Protein AF-A0A510JU15-F1 (afdb_monomer)

Secondary structure (DSSP, 8-state):
-HHHHHHHHHHHHHHHHHHHHTTS---THHHHHHHHHHHHHHHHHHHH-TT-HHHHHHHHHHHHHHH--HHHHHHHHHHHHHHHTTT--HHHHHHHHHHHHHHHHHTSS-HHHHHHHHHHHHHTT---HHHHHHHHHHHHTTT-HHHHHHHHHHHTTTS-HHHHHT-HHHHHHHHHTT-HHHHHHHHHHHHHHHHHT-

Structure (mmCIF, N/CA/C/O backbone):
data_AF-A0A510JU15-F1
#
_entry.id   AF-A0A510JU15-F1
#
loop_
_atom_site.group_PDB
_atom_site.id
_atom_site.type_symbol
_atom_site.label_atom_id
_atom_site.label_alt_id
_atom_site.label_comp_id
_atom_site.label_asym_id
_atom_site.label_entity_id
_atom_site.label_seq_id
_atom_site.pdbx_PDB_ins_code
_atom_site.Cartn_x
_atom_site.Cartn_y
_atom_site.Cartn_z
_atom_site.occupancy
_atom_site.B_iso_or_equiv
_atom_site.auth_seq_id
_atom_site.auth_comp_id
_atom_site.auth_asym_id
_atom_site.auth_atom_id
_atom_site.pdbx_PDB_model_num
ATOM 1 N N . MET A 1 1 ? -32.966 17.759 7.032 1.00 40.12 1 MET A N 1
ATOM 2 C CA . MET A 1 1 ? -32.479 19.138 7.295 1.00 40.12 1 MET A CA 1
ATOM 3 C C . MET A 1 1 ? -31.632 19.302 8.570 1.00 40.12 1 MET A C 1
ATOM 5 O O . MET A 1 1 ? -30.828 20.222 8.590 1.00 40.12 1 MET A O 1
ATOM 9 N N . LYS A 1 2 ? -31.719 18.438 9.603 1.00 35.09 2 LYS A N 1
ATOM 10 C CA . LYS A 1 2 ? -30.861 18.534 10.813 1.00 35.09 2 LYS A CA 1
ATOM 11 C C . LYS A 1 2 ? -29.369 18.198 10.587 1.00 35.09 2 LYS A C 1
ATOM 13 O O . LYS A 1 2 ? -28.522 18.839 11.193 1.00 35.09 2 LYS A O 1
ATOM 18 N N . GLY A 1 3 ? -29.038 17.278 9.674 1.00 26.50 3 GLY A N 1
ATOM 19 C CA . GLY A 1 3 ? -27.644 16.866 9.413 1.00 26.50 3 GLY A CA 1
ATOM 20 C C . GLY A 1 3 ? -26.764 17.927 8.732 1.00 26.50 3 GLY A C 1
ATOM 21 O O . GLY A 1 3 ? -25.603 18.079 9.084 1.00 26.50 3 GLY A O 1
ATOM 22 N N . ILE A 1 4 ? -27.332 18.736 7.830 1.00 32.72 4 ILE A N 1
ATOM 23 C CA . ILE A 1 4 ? -26.610 19.838 7.158 1.00 32.72 4 ILE A CA 1
ATOM 24 C C . ILE A 1 4 ? -26.286 20.971 8.149 1.00 32.72 4 ILE A C 1
ATOM 26 O O . ILE A 1 4 ? -25.292 21.677 7.995 1.00 32.72 4 ILE A O 1
ATOM 30 N N . LYS A 1 5 ? -27.108 21.133 9.194 1.00 31.19 5 LYS A N 1
ATOM 31 C CA . LYS A 1 5 ? -26.892 22.136 10.241 1.00 31.19 5 LYS A CA 1
ATOM 32 C C . LYS A 1 5 ? -25.739 21.733 11.171 1.00 31.19 5 LYS A C 1
ATOM 34 O O . LYS A 1 5 ? -24.854 22.549 11.389 1.00 31.19 5 LYS A O 1
ATOM 39 N N . LEU A 1 6 ? -25.687 20.460 11.577 1.00 35.25 6 LEU A N 1
ATOM 40 C CA . LEU A 1 6 ? -24.572 19.887 12.344 1.00 35.25 6 LEU A CA 1
ATOM 41 C C . LEU A 1 6 ? -23.257 19.901 11.549 1.00 35.25 6 LEU A C 1
ATOM 43 O O . LEU A 1 6 ? -22.236 20.328 12.071 1.00 35.25 6 LEU A O 1
ATOM 47 N N . TRP A 1 7 ? -23.275 19.530 10.263 1.00 32.56 7 TRP A N 1
ATOM 48 C CA . TRP A 1 7 ? -22.082 19.585 9.406 1.00 32.56 7 TRP A CA 1
ATOM 49 C C . TRP A 1 7 ? -21.514 21.008 9.280 1.00 32.56 7 TRP A C 1
ATOM 51 O O . TRP A 1 7 ? -20.305 21.206 9.379 1.00 32.56 7 TRP A O 1
ATOM 61 N N . ASN A 1 8 ? -22.381 22.016 9.136 1.00 35.19 8 ASN A N 1
ATOM 62 C CA . ASN A 1 8 ? -21.955 23.414 9.092 1.00 35.19 8 ASN A CA 1
ATOM 63 C C . ASN A 1 8 ? -21.505 23.947 10.464 1.00 35.19 8 ASN A C 1
ATOM 65 O O . ASN A 1 8 ? -20.585 24.755 10.502 1.00 35.19 8 ASN A O 1
ATOM 69 N N . GLU A 1 9 ? -22.087 23.494 11.578 1.00 38.25 9 GLU A N 1
ATOM 70 C CA . GLU A 1 9 ? -21.655 23.859 12.938 1.00 38.25 9 GLU A CA 1
ATOM 71 C C . GLU A 1 9 ? -20.300 23.227 13.304 1.00 38.25 9 GLU A C 1
ATOM 73 O O . GLU A 1 9 ? -19.420 23.935 13.787 1.00 38.25 9 GLU A O 1
ATOM 78 N N . HIS A 1 10 ? -20.061 21.949 12.983 1.00 45.59 10 HIS A N 1
ATOM 79 C CA . HIS A 1 10 ? -18.764 21.289 13.205 1.00 45.59 10 HIS A CA 1
ATOM 80 C C . HIS A 1 10 ? -17.664 21.828 12.280 1.00 45.59 10 HIS A C 1
ATOM 82 O O . HIS A 1 10 ? -16.538 22.040 12.727 1.00 45.59 10 HIS A O 1
ATOM 88 N N . LYS A 1 11 ? -17.985 22.134 11.014 1.00 44.44 11 LYS A N 1
ATOM 89 C CA . LYS A 1 11 ? -17.047 22.769 10.074 1.00 44.44 11 LYS A CA 1
ATOM 90 C C . LYS A 1 11 ? -16.689 24.193 10.499 1.00 44.44 11 LYS A C 1
ATOM 92 O O . LYS A 1 11 ? -15.530 24.581 10.390 1.00 44.44 11 LYS A O 1
ATOM 97 N N . LYS A 1 12 ? -17.661 24.958 11.004 1.00 41.41 12 LYS A N 1
ATOM 98 C CA . LYS A 1 12 ? -17.453 26.326 11.492 1.00 41.41 12 LYS A CA 1
ATOM 99 C C . LYS A 1 12 ? -16.668 26.338 12.804 1.00 41.41 12 LYS A C 1
ATOM 101 O O . LYS A 1 12 ? -15.689 27.061 12.885 1.00 41.41 12 LYS A O 1
ATOM 106 N N . ASN A 1 13 ? -16.976 25.447 13.749 1.00 47.12 13 ASN A N 1
ATOM 107 C CA . ASN A 1 13 ? -16.198 25.291 14.982 1.00 47.12 13 ASN A CA 1
ATOM 108 C C . ASN A 1 13 ? -14.764 24.815 14.702 1.00 47.12 13 ASN A C 1
ATOM 110 O O . ASN A 1 13 ? -13.827 25.371 15.260 1.00 47.12 13 ASN A O 1
ATOM 114 N N . GLY A 1 14 ? -14.563 23.856 13.790 1.00 49.44 14 GLY A N 1
ATOM 115 C CA . GLY A 1 14 ? -13.226 23.412 13.381 1.00 49.44 14 GLY A CA 1
ATOM 116 C C . GLY A 1 14 ? -12.415 24.515 12.691 1.00 49.44 14 GLY A C 1
ATOM 117 O O . GLY A 1 14 ? -11.249 24.716 13.017 1.00 49.44 14 GLY A O 1
ATOM 118 N N . GLN A 1 15 ? -13.034 25.289 11.792 1.00 42.81 15 GLN A N 1
ATOM 119 C CA . GLN A 1 15 ? -12.388 26.431 11.130 1.00 42.81 15 GLN A CA 1
ATOM 120 C C . GLN A 1 15 ? -12.134 27.614 12.074 1.00 42.81 15 GLN A C 1
ATOM 122 O O . GLN A 1 15 ? -11.131 28.308 11.909 1.00 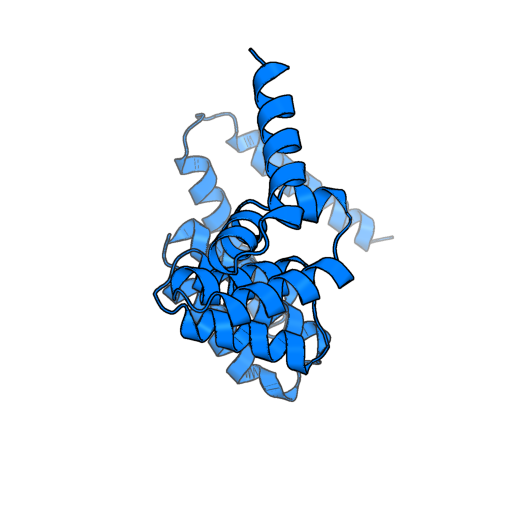42.81 15 GLN A O 1
ATOM 127 N N . ASP A 1 16 ? -13.002 27.842 13.059 1.00 40.69 16 ASP A N 1
ATOM 128 C CA . ASP A 1 16 ? -12.855 28.908 14.051 1.00 40.69 16 ASP A CA 1
ATOM 129 C C . ASP A 1 16 ? -11.801 28.546 15.110 1.00 40.69 16 ASP A C 1
ATOM 131 O O . ASP A 1 16 ? -11.025 29.418 15.495 1.00 40.69 16 ASP A O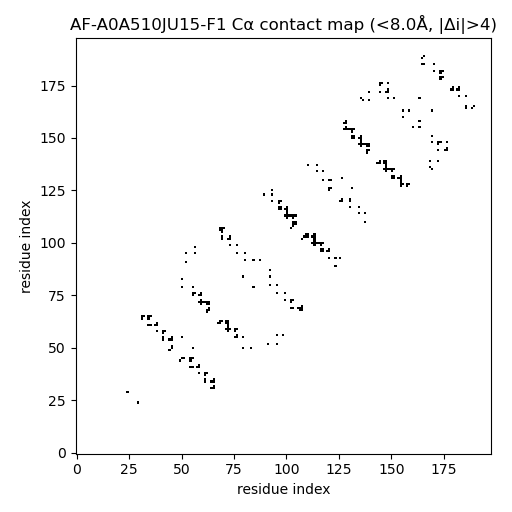 1
ATOM 135 N N . ILE A 1 17 ? -11.662 27.268 15.495 1.00 45.75 17 ILE A N 1
ATOM 136 C CA . ILE A 1 17 ? -10.531 26.773 16.307 1.00 45.75 17 ILE A CA 1
ATOM 137 C C . ILE A 1 17 ? -9.214 26.928 15.530 1.00 45.75 17 ILE A C 1
ATOM 139 O O . ILE A 1 17 ? -8.236 27.448 16.075 1.00 45.75 17 ILE A O 1
ATOM 143 N N . PHE A 1 18 ? -9.208 26.566 14.241 1.00 40.84 18 PHE A N 1
ATOM 144 C CA . PHE A 1 18 ? -8.051 26.720 13.353 1.00 40.84 18 PHE A CA 1
ATOM 145 C C . PHE A 1 18 ? -7.641 28.199 13.206 1.00 40.84 18 PHE A C 1
ATOM 147 O O . PHE A 1 18 ? -6.463 28.527 13.318 1.00 40.84 18 PHE A O 1
ATOM 154 N N . LYS A 1 19 ? -8.609 29.118 13.049 1.00 41.66 19 LYS A N 1
ATOM 155 C CA . LYS A 1 19 ? -8.372 30.572 12.926 1.00 41.66 19 LYS A CA 1
ATOM 156 C C . LYS A 1 19 ? -8.081 31.288 14.251 1.00 41.66 19 LYS A C 1
ATOM 158 O O . LYS A 1 19 ? -7.370 32.291 14.243 1.00 41.66 19 LYS A O 1
ATOM 163 N N . MET A 1 20 ? -8.615 30.827 15.386 1.00 37.19 20 MET A N 1
ATOM 164 C CA . MET A 1 20 ? -8.32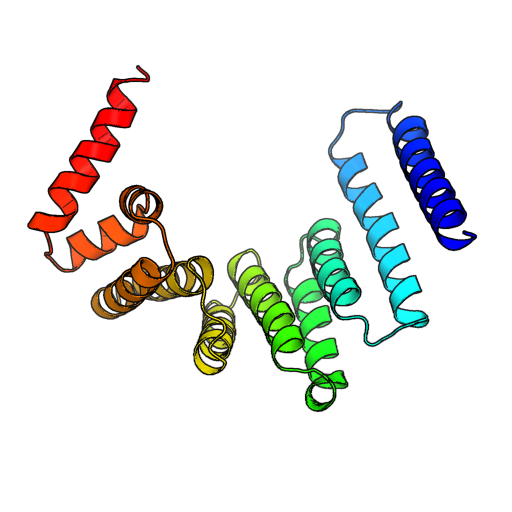2 31.414 16.702 1.00 37.19 20 MET A CA 1
ATOM 165 C C . MET A 1 20 ? -6.917 31.052 17.191 1.00 37.19 20 MET A C 1
ATOM 167 O O . MET A 1 20 ? -6.271 31.888 17.824 1.00 37.19 20 MET A O 1
ATOM 171 N N . LYS A 1 21 ? -6.420 29.846 16.882 1.00 41.41 21 LYS A N 1
ATOM 172 C CA . LYS A 1 21 ? -5.077 29.402 17.295 1.00 41.41 21 LYS A CA 1
ATOM 173 C C . LYS A 1 21 ? -3.973 29.761 16.286 1.00 41.41 21 LYS A C 1
ATOM 175 O O . LYS A 1 21 ? -2.835 29.946 16.709 1.00 41.41 21 LYS A O 1
ATOM 180 N N . SER A 1 22 ? -4.289 30.015 15.008 1.00 42.12 22 SER A N 1
ATOM 181 C CA 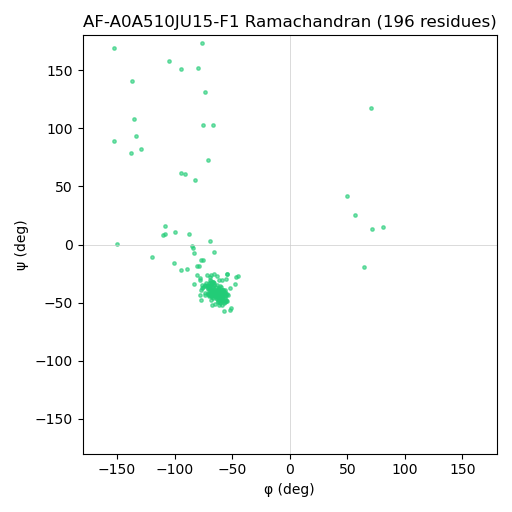. SER A 1 22 ? -3.314 30.485 14.000 1.00 42.12 22 SER A CA 1
ATOM 182 C C . SER A 1 22 ? -2.806 31.921 14.215 1.00 42.12 22 SER A C 1
ATOM 184 O O . SER A 1 22 ? -2.038 32.432 13.406 1.00 42.12 22 SER A O 1
ATOM 186 N N . LYS A 1 23 ? -3.214 32.598 15.298 1.00 41.75 23 LYS A N 1
ATOM 187 C CA . LYS A 1 23 ? -2.648 33.891 15.716 1.00 41.75 23 LYS A CA 1
ATOM 188 C C . LYS A 1 23 ? -1.410 33.774 16.616 1.00 41.75 23 LYS A C 1
ATOM 190 O O . LYS A 1 23 ? -0.944 34.795 17.120 1.00 41.75 23 LYS A O 1
ATOM 195 N N . LYS A 1 24 ? -0.841 32.577 16.804 1.00 40.59 24 LYS A N 1
ATOM 196 C CA . LYS A 1 24 ? 0.472 32.405 17.444 1.00 40.59 24 LYS A CA 1
ATOM 197 C C . LYS A 1 24 ? 1.366 31.413 16.686 1.00 40.59 24 LYS A C 1
ATOM 199 O O . LYS A 1 24 ? 1.203 30.206 16.806 1.00 40.59 24 LYS A O 1
ATOM 204 N N . ASN A 1 25 ? 2.373 31.998 16.036 1.00 40.91 25 ASN A N 1
ATOM 205 C CA . ASN A 1 25 ? 3.642 31.433 15.567 1.00 40.91 25 ASN A CA 1
ATOM 206 C C . ASN A 1 25 ? 3.631 30.449 14.386 1.00 40.91 25 ASN A C 1
ATOM 208 O O . ASN A 1 25 ? 3.168 29.317 14.479 1.00 40.91 25 ASN A O 1
ATOM 212 N N . ASP A 1 26 ? 4.291 30.872 13.310 1.00 49.38 26 ASP A N 1
ATOM 213 C CA . ASP A 1 26 ? 4.673 30.078 12.142 1.00 49.38 26 ASP A CA 1
ATOM 214 C C . ASP A 1 26 ? 5.799 29.089 12.494 1.00 49.38 26 ASP A C 1
ATOM 216 O O . ASP A 1 26 ? 6.957 29.294 12.136 1.00 49.38 26 ASP A O 1
ATOM 220 N N . ASN A 1 27 ? 5.493 28.028 13.248 1.00 49.28 27 ASN A N 1
ATOM 221 C CA . ASN A 1 27 ? 6.481 27.010 13.610 1.00 49.28 27 ASN A CA 1
ATOM 222 C C . ASN A 1 27 ? 5.902 25.593 13.481 1.00 49.28 27 ASN A C 1
ATOM 224 O O . ASN A 1 27 ? 4.753 25.348 13.848 1.00 49.28 27 ASN A O 1
ATOM 228 N N . TYR A 1 28 ? 6.721 24.666 12.979 1.00 50.91 28 TYR A N 1
ATOM 229 C CA . TYR A 1 28 ? 6.440 23.240 12.723 1.00 50.91 28 TYR A CA 1
ATOM 230 C C . TYR A 1 28 ? 5.702 22.514 13.875 1.00 50.91 28 TYR A C 1
ATOM 232 O O . TYR A 1 28 ? 4.916 21.595 13.646 1.00 50.91 28 TYR A O 1
ATOM 240 N N . ASP A 1 29 ? 5.869 22.988 15.112 1.00 58.34 29 ASP A N 1
ATOM 241 C CA . ASP A 1 29 ? 5.197 22.483 16.315 1.00 58.34 29 ASP A CA 1
ATOM 242 C C . ASP A 1 29 ? 3.661 22.608 16.278 1.00 58.34 29 ASP A C 1
ATOM 244 O O . ASP A 1 29 ? 2.958 21.744 16.810 1.00 58.34 29 ASP A O 1
ATOM 248 N N . ASN A 1 30 ? 3.116 23.624 15.597 1.00 62.41 30 ASN A N 1
ATOM 249 C CA . ASN A 1 30 ? 1.666 23.790 15.442 1.00 62.41 30 ASN A CA 1
ATOM 250 C C . ASN A 1 30 ? 1.050 22.688 14.567 1.00 62.41 30 ASN A C 1
ATOM 252 O O . ASN A 1 30 ? -0.079 22.260 14.815 1.00 62.41 30 ASN A O 1
ATOM 256 N N . TYR A 1 31 ? 1.797 22.191 13.576 1.00 66.94 31 TYR A N 1
ATOM 257 C CA . TYR A 1 31 ? 1.347 21.101 12.712 1.00 66.94 31 TYR A CA 1
ATOM 258 C C . TYR A 1 31 ? 1.249 19.794 13.500 1.00 66.94 31 TYR A C 1
ATOM 260 O O . TYR A 1 31 ? 0.213 19.134 13.488 1.00 66.94 31 TYR A O 1
ATOM 268 N N . ARG A 1 32 ? 2.283 19.456 14.279 1.00 68.94 32 ARG A N 1
ATOM 269 C CA . ARG A 1 32 ? 2.285 18.238 15.101 1.00 68.94 32 ARG A CA 1
ATOM 270 C C . ARG A 1 32 ? 1.160 18.239 16.138 1.00 68.94 32 ARG A C 1
ATOM 272 O O . ARG A 1 32 ? 0.523 17.209 16.333 1.00 68.94 32 ARG A O 1
ATOM 279 N N . TYR A 1 33 ? 0.886 19.384 16.763 1.00 79.81 33 TYR A N 1
ATOM 280 C CA . TYR A 1 33 ? -0.204 19.519 17.731 1.00 79.81 33 TYR A CA 1
ATOM 281 C C . TYR A 1 33 ? -1.585 19.265 17.106 1.00 79.81 33 TYR A C 1
ATOM 283 O O . TYR A 1 33 ? -2.391 18.541 17.688 1.00 79.81 33 TYR A O 1
ATOM 291 N N . ALA A 1 34 ? -1.836 19.770 15.892 1.00 85.75 34 ALA A N 1
ATOM 292 C CA . ALA A 1 34 ? -3.083 19.499 15.175 1.00 85.75 34 ALA A CA 1
ATOM 293 C C . ALA A 1 34 ? -3.275 17.999 14.886 1.00 85.75 34 ALA A C 1
ATOM 295 O O . ALA A 1 34 ? -4.383 17.482 15.005 1.00 85.75 34 ALA A O 1
ATOM 296 N N . PHE A 1 35 ? -2.195 17.279 14.564 1.00 86.44 35 PHE A N 1
ATOM 297 C CA . PHE A 1 35 ? -2.253 15.830 14.361 1.00 86.44 35 PHE A CA 1
ATOM 298 C C . PHE A 1 35 ? -2.446 15.037 15.659 1.00 86.44 35 PHE A C 1
ATOM 300 O O . PHE A 1 35 ? -3.029 13.957 15.607 1.00 86.44 35 PHE A O 1
ATOM 307 N N . VAL A 1 36 ? -2.021 15.561 16.815 1.00 89.44 36 VAL A N 1
ATOM 308 C CA . VAL A 1 36 ? -2.336 14.959 18.123 1.00 89.44 36 VAL A CA 1
ATOM 309 C C . VAL A 1 36 ? -3.830 15.080 18.418 1.00 89.44 36 VAL A C 1
ATOM 311 O O . VAL A 1 36 ? -4.466 14.059 18.655 1.00 89.44 36 VAL A O 1
ATOM 314 N N . GLU A 1 37 ? -4.407 16.286 18.316 1.00 90.75 37 GLU A N 1
ATOM 315 C CA . GLU A 1 37 ? -5.857 16.486 18.508 1.00 90.75 37 GLU A CA 1
ATOM 316 C C . GLU A 1 37 ? -6.669 15.630 17.515 1.00 90.75 37 GLU A C 1
ATOM 318 O O . GLU A 1 37 ? -7.672 15.019 17.880 1.00 90.75 37 GLU A O 1
ATOM 323 N N . TYR A 1 38 ? -6.213 15.536 16.261 1.00 93.38 38 TYR A N 1
ATOM 324 C CA . TYR A 1 38 ? -6.863 14.713 15.244 1.00 93.38 38 TYR A CA 1
ATOM 325 C C . TYR A 1 38 ? -6.776 13.211 15.544 1.00 93.38 38 TYR A C 1
ATOM 327 O O . TYR A 1 38 ? -7.773 12.507 15.400 1.00 93.38 38 TYR A O 1
ATOM 335 N N . LYS A 1 39 ? -5.615 12.720 15.996 1.00 93.94 39 LYS A N 1
ATOM 336 C CA . LYS A 1 39 ? -5.437 11.329 16.436 1.00 93.94 39 LYS A CA 1
ATOM 337 C C . LYS A 1 39 ? -6.398 10.994 17.578 1.00 93.94 39 LYS A C 1
ATOM 339 O O . LYS A 1 39 ? -7.075 9.975 17.500 1.00 93.94 39 LYS A O 1
ATOM 344 N N . ASP A 1 40 ? -6.475 11.847 18.598 1.00 93.06 40 ASP A N 1
ATOM 345 C CA . ASP A 1 40 ? -7.344 11.627 19.760 1.00 93.06 40 ASP A CA 1
ATOM 346 C C . ASP A 1 40 ? -8.827 11.596 19.340 1.00 93.06 40 ASP A C 1
ATOM 348 O O . ASP A 1 40 ? -9.565 10.688 19.716 1.00 93.06 40 ASP A O 1
ATOM 352 N N . TYR A 1 41 ? -9.246 12.507 18.454 1.00 95.19 41 TYR A N 1
ATOM 353 C CA . TYR A 1 41 ? -10.592 12.490 17.869 1.00 95.19 41 TYR A CA 1
ATOM 354 C C . TYR A 1 41 ? -10.899 11.194 17.096 1.00 95.19 41 TYR A C 1
ATOM 356 O O . TYR A 1 41 ? -11.996 10.641 17.196 1.00 95.19 41 TYR A O 1
ATOM 364 N N . LEU A 1 42 ? -9.947 10.696 16.303 1.00 95.56 42 LEU A N 1
ATOM 365 C CA . LEU A 1 42 ? -10.115 9.449 15.554 1.00 95.56 42 LEU A CA 1
ATOM 366 C C . LEU A 1 42 ? -10.211 8.229 16.483 1.00 95.56 42 LEU A C 1
ATOM 368 O O . LEU A 1 42 ? -10.996 7.321 16.207 1.00 95.56 42 LEU A O 1
ATOM 372 N N . GLU A 1 43 ? -9.464 8.217 17.590 1.00 94.94 43 GLU A N 1
ATOM 373 C CA . GLU A 1 43 ? -9.575 7.189 18.632 1.00 94.94 43 GLU A CA 1
ATOM 374 C C . GLU A 1 43 ? -10.968 7.194 19.271 1.00 94.94 43 GLU A C 1
ATOM 376 O O . GLU A 1 43 ? -11.583 6.135 19.381 1.00 94.94 43 GLU A O 1
ATOM 381 N N . GLU A 1 44 ? -11.508 8.370 19.608 1.00 95.56 44 GLU A N 1
ATOM 382 C CA . GLU A 1 44 ? -12.881 8.511 20.112 1.00 95.56 44 GLU A CA 1
ATOM 383 C C . GLU A 1 44 ? -13.922 8.003 19.101 1.00 95.56 44 GLU A C 1
ATOM 385 O O . GLU A 1 44 ? -14.805 7.225 19.465 1.00 95.56 44 GLU A O 1
ATOM 390 N N . CYS A 1 45 ? -13.788 8.350 17.815 1.00 94.75 45 CYS A N 1
ATOM 391 C CA . CYS A 1 45 ? -14.690 7.855 16.764 1.00 94.75 45 CYS A CA 1
ATOM 392 C C . CYS A 1 45 ? -14.697 6.321 16.678 1.00 94.75 45 CYS A C 1
ATOM 394 O O . CYS A 1 45 ? -15.742 5.704 16.467 1.00 94.75 45 CYS A O 1
ATOM 396 N N . LEU A 1 46 ? -13.532 5.694 16.846 1.00 95.50 46 LEU A N 1
ATOM 397 C CA . LEU A 1 46 ? -13.383 4.241 16.791 1.00 95.50 46 LEU A CA 1
ATOM 398 C C . LEU A 1 46 ? -13.866 3.541 18.071 1.00 95.50 46 LEU A C 1
ATOM 400 O O . LEU A 1 46 ? -14.065 2.328 18.041 1.00 95.50 46 LEU A O 1
ATOM 404 N N . LEU A 1 47 ? -14.109 4.258 19.175 1.00 95.31 47 LEU A N 1
ATOM 405 C CA . LEU A 1 47 ? -14.850 3.703 20.315 1.00 95.31 47 LEU A CA 1
ATOM 406 C C . LEU A 1 47 ? -16.334 3.520 19.972 1.00 95.31 47 LEU A C 1
ATOM 408 O O . LEU A 1 47 ? -16.931 2.517 20.362 1.00 95.31 47 LEU A O 1
ATOM 412 N N . GLU A 1 48 ? -16.918 4.462 19.227 1.00 94.44 48 GLU A N 1
ATOM 413 C CA . GLU A 1 48 ? -18.322 4.411 18.800 1.00 94.44 48 GLU A CA 1
ATOM 414 C C . GLU A 1 48 ? -18.538 3.448 17.625 1.00 94.44 48 GLU A C 1
ATOM 416 O O . GLU A 1 48 ? -19.486 2.660 17.630 1.00 94.44 48 GLU A O 1
ATOM 421 N N . ASN A 1 49 ? -17.642 3.477 16.632 1.00 94.31 49 ASN A N 1
ATOM 422 C CA . ASN A 1 49 ? -17.670 2.588 15.472 1.00 94.31 49 ASN A CA 1
ATOM 423 C C . ASN A 1 49 ? -16.305 1.908 15.241 1.00 94.31 49 ASN A C 1
ATOM 425 O O . ASN A 1 49 ? -15.539 2.320 14.366 1.00 94.31 49 ASN A O 1
ATOM 429 N N . PRO A 1 50 ? -16.003 0.810 15.959 1.00 94.38 50 PRO A N 1
ATOM 430 C CA . PRO A 1 50 ? -14.692 0.158 15.911 1.00 94.38 50 PRO A CA 1
ATOM 431 C C . PRO A 1 50 ? -14.292 -0.485 14.578 1.00 94.38 50 PRO A C 1
ATOM 433 O O . PRO A 1 50 ? -13.179 -1.004 14.491 1.00 94.38 50 PRO A O 1
ATOM 436 N N . ARG A 1 51 ? -15.192 -0.539 13.585 1.00 94.94 51 ARG A N 1
ATOM 437 C CA . ARG A 1 51 ? -14.972 -1.145 12.258 1.00 94.94 51 ARG A CA 1
ATOM 438 C C . ARG A 1 51 ? -14.903 -0.093 11.143 1.00 94.94 51 ARG A C 1
ATOM 440 O O . ARG A 1 51 ? -14.886 -0.448 9.970 1.00 94.94 51 ARG A O 1
ATOM 447 N N . ASP A 1 52 ? -14.872 1.190 11.483 1.00 96.31 52 ASP A N 1
ATOM 448 C CA . ASP A 1 52 ? -14.772 2.253 10.488 1.00 96.31 52 ASP A CA 1
ATOM 449 C C . ASP A 1 52 ? -13.406 2.223 9.776 1.00 96.31 52 ASP A C 1
ATOM 451 O O . ASP A 1 52 ? -12.379 2.622 10.332 1.00 96.31 52 ASP A O 1
ATOM 455 N N . VAL A 1 53 ? -13.406 1.701 8.544 1.00 96.75 53 VAL A N 1
ATOM 456 C CA . VAL A 1 53 ? -12.202 1.508 7.722 1.00 96.75 53 VAL A CA 1
ATOM 457 C C . VAL A 1 53 ? -11.557 2.847 7.380 1.00 96.75 53 VAL A C 1
ATOM 459 O O . VAL A 1 53 ? -10.341 2.986 7.457 1.00 96.75 53 VAL A O 1
ATOM 462 N N . GLU A 1 54 ? -12.359 3.859 7.058 1.00 95.81 54 GLU A N 1
ATOM 463 C CA . GLU A 1 54 ? -11.834 5.178 6.722 1.00 95.81 54 GLU A CA 1
ATOM 464 C C . GLU A 1 54 ? -11.134 5.799 7.939 1.00 95.81 54 GLU A C 1
ATOM 466 O O . GLU A 1 54 ? -10.024 6.328 7.827 1.00 95.81 54 GLU A O 1
ATOM 471 N N . LYS A 1 55 ? -11.745 5.691 9.125 1.00 96.62 55 LYS A N 1
ATOM 472 C CA . LYS A 1 55 ? -11.181 6.258 10.356 1.00 96.62 55 LYS A CA 1
ATOM 473 C C . LYS A 1 55 ? -9.921 5.542 10.811 1.00 96.62 55 LYS A C 1
ATOM 475 O O . LYS A 1 55 ? -8.992 6.221 11.240 1.00 96.62 55 LYS A O 1
ATOM 480 N N . VAL A 1 56 ? -9.842 4.214 10.702 1.00 97.75 56 VAL A N 1
ATOM 481 C CA . VAL A 1 56 ? -8.617 3.492 11.083 1.00 97.75 56 VAL A CA 1
ATOM 482 C C . VAL A 1 56 ? -7.456 3.778 10.124 1.00 97.75 56 VAL A C 1
ATOM 484 O O . VAL A 1 56 ? -6.322 3.939 10.574 1.00 97.75 56 VAL A O 1
ATOM 487 N N . CYS A 1 57 ? -7.735 3.937 8.827 1.00 96.31 57 CYS A N 1
ATOM 488 C CA . CYS A 1 57 ? -6.758 4.369 7.825 1.00 96.31 57 CYS A CA 1
ATOM 489 C C . CYS A 1 57 ? -6.232 5.780 8.120 1.00 96.31 57 CYS A C 1
ATOM 491 O O . CYS A 1 57 ? -5.024 6.001 8.226 1.00 96.31 57 CYS A O 1
ATOM 493 N N . GLN A 1 58 ? -7.139 6.729 8.379 1.00 95.56 58 GLN A N 1
ATOM 494 C CA . GLN A 1 58 ? -6.773 8.083 8.809 1.00 95.56 58 GLN A CA 1
ATOM 495 C C . GLN A 1 58 ? -5.983 8.070 10.126 1.00 95.56 58 GLN A C 1
ATOM 497 O O . GLN A 1 58 ? -5.046 8.855 10.286 1.00 95.56 58 GLN A O 1
ATOM 502 N N . LEU A 1 59 ? -6.321 7.165 11.051 1.00 95.69 59 LEU A N 1
ATOM 503 C CA . LEU A 1 59 ? -5.630 7.032 12.329 1.00 95.69 59 LEU A CA 1
ATOM 504 C C . LEU A 1 59 ? -4.188 6.571 12.131 1.00 95.69 59 LEU A C 1
ATOM 506 O O . LEU A 1 59 ? -3.290 7.151 12.733 1.00 95.69 59 LEU A O 1
ATOM 510 N N . ALA A 1 60 ? -3.941 5.589 11.262 1.00 93.88 60 ALA A N 1
ATOM 511 C CA . ALA A 1 60 ? -2.588 5.132 10.957 1.00 93.88 60 ALA A CA 1
ATOM 512 C C . ALA A 1 60 ? -1.705 6.270 10.410 1.00 93.88 60 ALA A C 1
ATOM 514 O O . ALA A 1 60 ? -0.584 6.460 10.881 1.00 93.88 60 ALA A O 1
ATOM 515 N N . ILE A 1 61 ? -2.233 7.095 9.500 1.00 90.44 61 ILE A N 1
ATOM 516 C CA . ILE A 1 61 ? -1.533 8.278 8.966 1.00 90.44 61 ILE A CA 1
ATOM 517 C C . ILE A 1 61 ? -1.287 9.327 10.066 1.00 90.44 61 ILE A C 1
ATOM 519 O O . ILE A 1 61 ? -0.218 9.947 10.127 1.00 90.44 61 ILE A O 1
ATOM 523 N N . ALA A 1 62 ? -2.256 9.536 10.961 1.00 91.56 62 ALA A N 1
ATOM 524 C CA . ALA A 1 62 ? -2.092 10.450 12.086 1.00 91.56 62 ALA A CA 1
ATOM 525 C C . ALA A 1 62 ? -1.007 9.961 13.058 1.00 91.56 62 ALA A C 1
ATOM 527 O O . ALA A 1 62 ? -0.131 10.740 13.433 1.00 91.56 62 ALA A O 1
ATOM 528 N N . TYR A 1 63 ? -0.997 8.670 13.400 1.00 90.50 63 TYR A N 1
ATOM 529 C CA . TYR A 1 63 ? 0.055 8.047 14.209 1.00 90.50 63 TYR A CA 1
ATOM 530 C C . TYR A 1 63 ? 1.438 8.240 13.587 1.00 90.50 63 TYR A C 1
ATOM 532 O O . TYR A 1 63 ? 2.370 8.659 14.280 1.00 90.50 63 TYR A O 1
ATOM 540 N N . PHE A 1 64 ? 1.553 8.011 12.282 1.00 87.50 64 PHE A N 1
ATOM 541 C CA . PHE A 1 64 ? 2.791 8.204 11.537 1.00 87.50 64 PHE A CA 1
ATOM 542 C C . PHE A 1 64 ? 3.314 9.628 11.691 1.00 87.50 64 PHE A C 1
ATOM 544 O O . PHE A 1 64 ? 4.457 9.851 12.081 1.00 87.50 64 PHE A O 1
ATOM 551 N N . THR A 1 65 ? 2.434 10.603 11.471 1.00 86.00 65 THR A N 1
ATOM 552 C CA . THR A 1 65 ? 2.773 12.028 11.508 1.00 86.00 65 THR A CA 1
ATOM 553 C C . THR A 1 65 ? 3.128 12.499 12.921 1.00 86.00 65 THR A C 1
ATOM 555 O O . THR A 1 65 ? 4.070 13.269 13.107 1.00 86.00 65 THR A O 1
ATOM 558 N N . VAL A 1 66 ? 2.396 12.035 13.941 1.00 85.69 66 VAL A N 1
ATOM 559 C CA . VAL A 1 66 ? 2.613 12.426 15.343 1.00 85.69 66 VAL A CA 1
ATOM 560 C C . VAL A 1 66 ? 3.905 11.844 15.897 1.00 85.69 66 VAL A C 1
ATOM 562 O O . VAL A 1 66 ? 4.622 12.539 16.625 1.00 85.69 66 VAL A O 1
ATOM 565 N N . TYR A 1 67 ? 4.183 10.572 15.624 1.00 82.94 67 TYR A N 1
ATOM 566 C CA . TYR A 1 67 ? 5.276 9.852 16.273 1.00 82.94 67 TYR A CA 1
ATOM 567 C C . TYR A 1 67 ? 6.531 9.736 15.414 1.00 82.94 67 TYR A C 1
ATOM 569 O O . TYR A 1 67 ? 7.579 9.464 15.992 1.00 82.94 67 TYR A O 1
ATOM 577 N N . GLN A 1 68 ? 6.442 9.977 14.098 1.00 77.88 68 GLN A N 1
ATOM 578 C CA . GLN A 1 68 ? 7.501 9.647 13.132 1.00 77.88 68 GLN A CA 1
ATOM 579 C C . GLN A 1 68 ? 7.965 8.192 13.319 1.00 77.88 68 GLN A C 1
ATOM 581 O O . GLN A 1 68 ? 9.153 7.894 13.398 1.00 77.88 68 GLN A O 1
ATOM 586 N N . ASP A 1 69 ? 6.985 7.310 13.535 1.00 76.19 69 ASP A N 1
ATOM 587 C CA . ASP A 1 69 ? 7.180 5.894 13.827 1.00 76.19 69 ASP A CA 1
ATOM 588 C C . ASP A 1 69 ? 6.218 5.075 12.961 1.00 76.19 69 ASP A C 1
ATOM 590 O O . ASP A 1 69 ? 5.054 4.829 13.317 1.00 76.19 69 ASP A O 1
ATOM 594 N N . GLY A 1 70 ? 6.717 4.639 11.804 1.00 80.44 70 GLY A N 1
ATOM 595 C CA . GLY A 1 70 ? 5.996 3.752 10.900 1.00 80.44 70 GLY A CA 1
ATOM 596 C C . GLY A 1 70 ? 5.514 2.457 11.560 1.00 80.44 70 GLY A C 1
ATOM 597 O O . GLY A 1 70 ? 4.446 1.963 11.206 1.00 80.44 70 GLY A O 1
ATOM 598 N N . LYS A 1 71 ? 6.202 1.928 12.584 1.00 85.94 71 LYS A N 1
ATOM 599 C CA . LYS A 1 71 ? 5.826 0.650 13.211 1.00 85.94 71 LYS A CA 1
ATOM 600 C C . LYS A 1 71 ? 4.502 0.744 13.961 1.00 85.94 71 LYS A C 1
ATOM 602 O O . LYS A 1 71 ? 3.681 -0.165 13.863 1.00 85.94 71 LYS A O 1
ATOM 607 N N . LYS A 1 72 ? 4.270 1.832 14.701 1.00 88.38 72 LYS A N 1
ATOM 608 C CA . LYS A 1 72 ? 2.975 2.053 15.372 1.00 88.38 72 LYS A CA 1
ATOM 609 C C . LYS A 1 72 ? 1.840 2.173 14.364 1.00 88.38 72 LYS A C 1
ATOM 611 O O . LYS A 1 72 ? 0.792 1.569 14.552 1.00 88.38 72 LYS A O 1
ATOM 616 N N . SER A 1 73 ? 2.086 2.910 13.290 1.00 90.62 73 SER A N 1
ATOM 617 C CA . SER A 1 73 ? 1.127 3.159 12.211 1.00 90.62 73 SER A CA 1
ATOM 618 C C . SER A 1 73 ? 0.730 1.865 11.500 1.00 90.62 73 SER A C 1
ATOM 620 O O . SER A 1 73 ? -0.452 1.577 11.334 1.00 90.62 73 SER A O 1
ATOM 622 N N . VAL A 1 74 ? 1.719 1.033 11.167 1.00 93.12 74 VAL A N 1
ATOM 623 C CA . VAL A 1 74 ? 1.520 -0.306 10.602 1.00 93.12 74 VAL A CA 1
ATOM 624 C C . VAL A 1 74 ? 0.727 -1.193 11.560 1.00 93.12 74 VAL A C 1
ATOM 626 O O . VAL A 1 74 ? -0.250 -1.812 11.145 1.00 93.12 74 VAL A O 1
ATOM 629 N N . ASN A 1 75 ? 1.091 -1.218 12.848 1.00 93.31 75 ASN A N 1
ATOM 630 C CA . ASN A 1 75 ? 0.397 -2.040 13.840 1.00 93.31 75 ASN A CA 1
ATOM 631 C C . ASN A 1 75 ? -1.101 -1.705 13.931 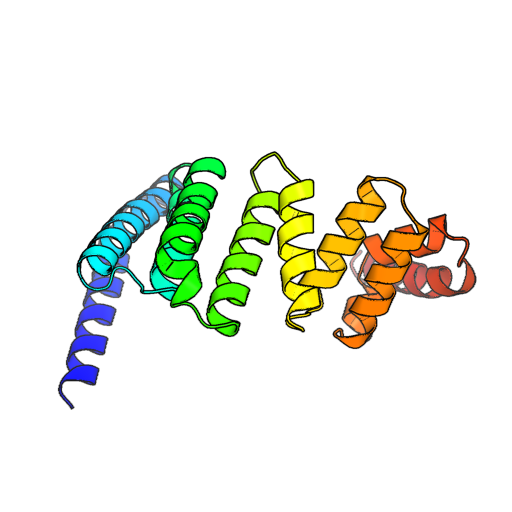1.00 93.31 75 ASN A C 1
ATOM 633 O O . ASN A 1 75 ? -1.907 -2.626 14.032 1.00 93.31 75 ASN A O 1
ATOM 637 N N . VAL A 1 76 ? -1.484 -0.422 13.849 1.00 95.06 76 VAL A N 1
ATOM 638 C CA . VAL A 1 76 ? -2.899 0.003 13.842 1.00 95.06 76 VAL A CA 1
ATOM 639 C C . VAL A 1 76 ? -3.676 -0.706 12.726 1.00 95.06 76 VAL A C 1
ATOM 641 O O . VAL A 1 76 ? -4.738 -1.280 12.976 1.00 95.06 76 VAL A O 1
ATOM 644 N N . LEU A 1 77 ? -3.129 -0.727 11.508 1.00 96.56 77 LEU A N 1
ATOM 645 C CA . LEU A 1 77 ? -3.773 -1.362 10.357 1.00 96.56 77 LEU A CA 1
ATOM 646 C C . LEU A 1 77 ? -3.718 -2.891 10.415 1.00 96.56 77 LEU A C 1
ATOM 648 O O . LEU A 1 77 ? -4.715 -3.548 10.114 1.00 96.56 77 LEU A O 1
ATOM 652 N N . GLU A 1 78 ? -2.588 -3.481 10.813 1.00 96.06 78 GLU A N 1
ATOM 653 C CA . GLU A 1 78 ? -2.448 -4.939 10.884 1.00 96.06 78 GLU A CA 1
ATOM 654 C C . GLU A 1 78 ? -3.346 -5.556 11.963 1.00 96.06 78 GLU A C 1
ATOM 656 O O . GLU A 1 78 ? -3.970 -6.596 11.730 1.00 96.06 78 GLU A O 1
ATOM 661 N N . GLU A 1 79 ? -3.467 -4.917 13.130 1.00 97.06 79 GLU A N 1
ATOM 662 C CA . GLU A 1 79 ? -4.369 -5.368 14.190 1.00 97.06 79 GLU A CA 1
ATOM 663 C C . GLU A 1 79 ? -5.834 -5.243 13.774 1.00 97.06 79 GLU A C 1
ATOM 665 O O . GLU A 1 79 ? -6.612 -6.182 13.978 1.00 97.06 79 GLU A O 1
ATOM 670 N N . PHE A 1 80 ? -6.203 -4.130 13.134 1.00 97.88 80 PHE A N 1
ATOM 671 C CA . PHE A 1 80 ? -7.545 -3.934 12.596 1.00 97.88 80 PHE A CA 1
ATOM 672 C C . PHE A 1 80 ? -7.887 -4.995 11.547 1.00 97.88 80 PHE A C 1
ATOM 674 O O . PHE A 1 80 ? -8.909 -5.680 11.654 1.00 97.88 80 PHE A O 1
ATOM 681 N N . LEU A 1 81 ? -6.999 -5.195 10.571 1.00 97.19 81 LEU A N 1
ATOM 682 C CA . LEU A 1 81 ? -7.155 -6.197 9.526 1.00 97.19 81 LEU A CA 1
ATOM 683 C C . LEU A 1 81 ? -7.271 -7.602 10.125 1.00 97.19 81 LEU A C 1
ATOM 685 O O . LEU A 1 81 ? -8.144 -8.367 9.726 1.00 97.19 81 LEU A O 1
ATOM 689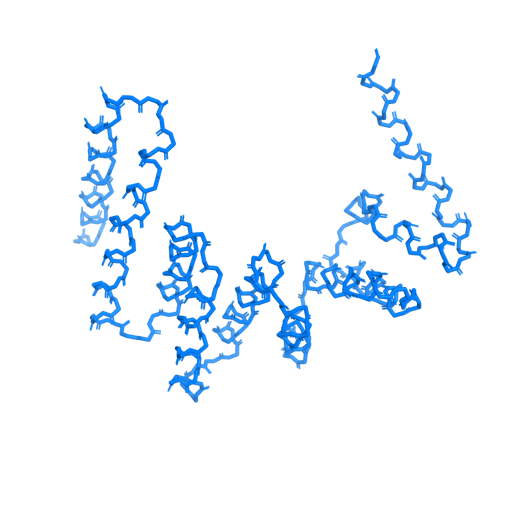 N N . LYS A 1 82 ? -6.430 -7.954 11.105 1.00 97.06 82 LYS A N 1
ATOM 690 C CA . LYS A 1 82 ? -6.486 -9.252 11.791 1.00 97.06 82 LYS A CA 1
ATOM 691 C C . LYS A 1 82 ? -7.830 -9.454 12.487 1.00 97.06 82 LYS A C 1
ATOM 693 O O . LYS A 1 82 ? -8.414 -10.533 12.368 1.00 97.06 82 LYS A O 1
ATOM 698 N N . LYS A 1 83 ? -8.321 -8.429 13.186 1.00 97.56 83 LYS A N 1
ATOM 699 C CA . LYS A 1 83 ? -9.563 -8.476 13.963 1.00 97.56 83 LYS A CA 1
ATOM 700 C C . LYS A 1 83 ? -10.806 -8.587 13.078 1.00 97.56 83 LYS A C 1
ATOM 702 O O . LYS A 1 83 ? -11.660 -9.415 13.374 1.00 97.56 83 LYS A O 1
ATOM 707 N N . TYR A 1 84 ? -10.879 -7.819 11.990 1.00 97.38 84 TYR A N 1
ATOM 708 C CA . TYR A 1 84 ? -12.077 -7.711 11.144 1.00 97.38 84 TYR A CA 1
ATOM 709 C C . TYR A 1 84 ? -11.948 -8.392 9.771 1.00 97.38 84 TYR A C 1
ATOM 711 O O . TYR A 1 84 ? -12.827 -8.254 8.927 1.00 97.38 84 TYR A O 1
ATOM 719 N N . SER A 1 85 ? -10.886 -9.168 9.524 1.00 94.12 85 SER A N 1
ATOM 720 C CA . SER A 1 85 ? -10.589 -9.796 8.216 1.00 94.12 85 SER A CA 1
ATOM 721 C C . SER A 1 85 ? -11.760 -10.521 7.540 1.00 94.12 85 SER A C 1
ATOM 723 O O . SER A 1 85 ? -11.834 -10.543 6.307 1.00 94.12 85 SER A O 1
ATOM 725 N N . LYS A 1 86 ? -12.645 -11.145 8.325 1.00 95.44 86 LYS A N 1
ATOM 726 C CA . LYS A 1 86 ? -13.813 -11.891 7.830 1.00 95.44 86 LYS A CA 1
ATOM 727 C C . LYS A 1 86 ? -14.993 -10.993 7.465 1.00 95.44 86 LYS A C 1
ATOM 729 O O . LYS A 1 86 ? -15.783 -11.380 6.613 1.00 95.44 86 LYS A O 1
ATOM 734 N N . ASP A 1 87 ? -15.081 -9.825 8.088 1.00 96.25 87 ASP A N 1
ATOM 735 C CA . ASP A 1 87 ? -16.197 -8.888 7.941 1.00 96.25 87 ASP A CA 1
ATOM 736 C C . ASP A 1 87 ? -15.916 -7.831 6.865 1.00 96.25 87 ASP A C 1
ATOM 738 O O . ASP A 1 87 ? -16.842 -7.234 6.314 1.00 96.25 87 ASP A O 1
ATOM 742 N N . LEU A 1 88 ? -14.633 -7.614 6.554 1.00 96.88 88 LEU A N 1
ATOM 743 C CA . LEU A 1 88 ? -14.183 -6.698 5.513 1.00 96.88 88 LEU A CA 1
ATOM 744 C C . LEU A 1 88 ? -14.440 -7.267 4.114 1.00 96.88 88 LEU A C 1
ATOM 746 O O . LEU A 1 88 ? -14.044 -8.399 3.797 1.00 96.88 88 LEU A O 1
ATOM 750 N N . ASN A 1 89 ? -15.041 -6.445 3.259 1.00 96.12 89 ASN A N 1
ATOM 751 C CA . ASN A 1 89 ? -15.168 -6.729 1.836 1.00 96.12 89 ASN A CA 1
ATOM 752 C C . ASN A 1 89 ? -13.834 -6.483 1.099 1.00 96.12 89 ASN A C 1
ATOM 754 O O . ASN A 1 89 ? -12.851 -6.017 1.681 1.00 96.12 89 ASN A O 1
ATOM 758 N N . ASP A 1 90 ? -13.782 -6.842 -0.182 1.00 95.56 90 ASP A N 1
ATOM 759 C CA . ASP A 1 90 ? -12.546 -6.753 -0.964 1.00 95.56 90 ASP A CA 1
ATOM 760 C C . ASP A 1 90 ? -12.109 -5.308 -1.242 1.00 95.56 90 ASP A C 1
ATOM 762 O O . ASP A 1 90 ? -10.910 -5.047 -1.303 1.00 95.56 90 ASP A O 1
ATOM 766 N N . ASP A 1 91 ? -13.042 -4.359 -1.350 1.00 95.00 91 ASP A N 1
ATOM 767 C CA . ASP A 1 91 ? -12.719 -2.941 -1.546 1.00 95.00 91 ASP A CA 1
ATOM 768 C C . ASP A 1 91 ? -12.094 -2.342 -0.282 1.00 95.00 91 ASP A C 1
ATOM 770 O O . ASP A 1 91 ? -11.059 -1.683 -0.342 1.00 95.00 91 ASP A O 1
ATOM 774 N N . GLU A 1 92 ? -12.658 -2.647 0.885 1.00 96.75 92 GLU A N 1
ATOM 775 C CA . GLU A 1 92 ? -12.122 -2.225 2.180 1.00 96.75 92 GLU A CA 1
ATOM 776 C C . GLU A 1 92 ? -10.742 -2.830 2.450 1.00 96.75 92 GLU A C 1
ATOM 778 O O . GLU A 1 92 ? -9.828 -2.139 2.902 1.00 96.75 92 GLU A O 1
ATOM 783 N N . LYS A 1 93 ? -10.557 -4.119 2.139 1.00 97.06 93 LYS A N 1
ATOM 784 C CA . LYS A 1 93 ? -9.241 -4.767 2.226 1.00 97.06 93 LYS A CA 1
ATOM 785 C C . LYS A 1 93 ? -8.234 -4.110 1.296 1.00 97.06 93 LYS A C 1
ATOM 787 O O . LYS A 1 93 ? -7.080 -3.973 1.684 1.00 97.06 93 LYS A O 1
ATOM 792 N N . ALA A 1 94 ? -8.652 -3.720 0.094 1.00 96.12 94 ALA A N 1
ATOM 793 C CA . ALA A 1 94 ? -7.772 -3.069 -0.864 1.00 96.12 94 ALA A CA 1
ATOM 794 C C . ALA A 1 94 ? -7.274 -1.714 -0.348 1.00 96.12 94 ALA A C 1
ATOM 796 O O . ALA A 1 94 ? -6.079 -1.455 -0.428 1.00 96.12 94 ALA A O 1
ATOM 797 N N . ILE A 1 95 ? -8.150 -0.905 0.256 1.00 95.62 95 ILE A N 1
ATOM 798 C CA . ILE A 1 95 ? -7.758 0.364 0.892 1.00 95.62 95 ILE A CA 1
ATOM 799 C C . ILE A 1 95 ? -6.696 0.108 1.970 1.00 95.62 95 ILE A C 1
ATOM 801 O O . ILE A 1 95 ? -5.616 0.689 1.928 1.00 95.62 95 ILE A O 1
ATOM 805 N N . ILE A 1 96 ? -6.950 -0.841 2.876 1.00 97.19 96 ILE A N 1
ATOM 806 C CA . ILE A 1 96 ? -6.008 -1.173 3.956 1.00 97.19 96 ILE A CA 1
ATOM 807 C C . ILE A 1 96 ? -4.680 -1.716 3.402 1.00 97.19 96 ILE A C 1
ATOM 809 O O . ILE A 1 96 ? -3.615 -1.403 3.927 1.00 97.19 96 ILE A O 1
ATOM 813 N N . TYR A 1 97 ? -4.712 -2.541 2.352 1.00 97.62 97 TYR A N 1
ATOM 814 C CA . TYR A 1 97 ? -3.500 -3.066 1.717 1.00 97.62 97 TYR A CA 1
ATOM 815 C C . TYR A 1 97 ? -2.685 -1.985 1.018 1.00 97.62 97 TYR A C 1
ATOM 817 O O . TYR A 1 97 ? -1.459 -2.068 1.057 1.00 97.62 97 TYR A O 1
ATOM 825 N N . GLN A 1 98 ? -3.335 -0.992 0.410 1.00 95.12 98 GLN A N 1
ATOM 826 C CA . GLN A 1 98 ? -2.646 0.157 -0.166 1.00 95.12 98 GLN A CA 1
ATOM 827 C C . GLN A 1 98 ? -1.953 0.966 0.934 1.00 95.12 98 GLN A C 1
ATOM 829 O O . GLN A 1 98 ? -0.745 1.161 0.859 1.00 95.12 98 GLN A O 1
ATOM 834 N N . ASP A 1 99 ? -2.668 1.327 2.003 1.00 94.00 99 ASP A N 1
ATOM 835 C CA . ASP A 1 99 ? -2.086 2.101 3.108 1.00 94.00 99 ASP A CA 1
ATOM 836 C C . ASP A 1 99 ? -0.943 1.349 3.810 1.00 94.00 99 ASP A C 1
ATOM 838 O O . ASP A 1 99 ? 0.074 1.941 4.168 1.00 94.00 99 ASP A O 1
ATOM 842 N N . LEU A 1 100 ? -1.063 0.026 3.975 1.00 95.00 100 LEU A N 1
ATOM 843 C CA . LEU A 1 100 ? 0.031 -0.806 4.480 1.00 95.00 100 LEU A CA 1
ATOM 844 C C . LEU A 1 100 ? 1.227 -0.801 3.523 1.00 95.00 100 LEU A C 1
ATOM 846 O O . LEU A 1 100 ? 2.357 -0.643 3.981 1.00 95.00 100 LEU A O 1
ATOM 850 N N . ALA A 1 101 ? 1.007 -0.971 2.215 1.00 93.81 101 ALA A N 1
ATOM 851 C CA . ALA A 1 101 ? 2.084 -0.940 1.229 1.00 93.81 101 ALA A CA 1
ATOM 852 C C . ALA A 1 101 ? 2.841 0.397 1.262 1.00 93.81 101 ALA A C 1
ATOM 854 O O . ALA A 1 101 ? 4.071 0.376 1.315 1.00 93.81 101 ALA A O 1
ATOM 855 N N . ASP A 1 102 ? 2.116 1.515 1.322 1.00 89.75 102 ASP A N 1
ATOM 856 C CA . ASP A 1 102 ? 2.663 2.869 1.428 1.00 89.75 102 ASP A CA 1
ATOM 857 C C . ASP A 1 102 ? 3.454 3.072 2.729 1.00 89.75 102 ASP A C 1
ATOM 859 O O . ASP A 1 102 ? 4.542 3.641 2.718 1.00 89.75 102 ASP A O 1
ATOM 863 N N . LEU A 1 103 ? 2.946 2.595 3.870 1.00 90.06 103 LEU A N 1
ATOM 864 C CA . LEU A 1 103 ? 3.642 2.720 5.156 1.00 90.06 103 LEU A CA 1
ATOM 865 C C . LEU A 1 103 ? 4.932 1.888 5.208 1.00 90.06 103 LEU A C 1
ATOM 867 O O . LEU A 1 103 ? 5.946 2.355 5.734 1.00 90.06 103 LEU A O 1
ATOM 871 N N . TYR A 1 104 ? 4.912 0.670 4.655 1.00 90.19 104 TYR A N 1
ATOM 872 C CA . TYR A 1 104 ? 6.112 -0.165 4.540 1.00 90.19 104 TYR A CA 1
ATOM 873 C C . TYR A 1 104 ? 7.133 0.399 3.546 1.00 90.19 104 TYR A C 1
ATOM 875 O O . TYR A 1 104 ? 8.322 0.121 3.695 1.00 90.19 104 TYR A O 1
ATOM 883 N N . GLU A 1 105 ? 6.686 1.169 2.552 1.00 86.19 105 GLU A N 1
ATOM 884 C CA . GLU A 1 105 ? 7.543 1.861 1.586 1.00 86.19 105 GLU A CA 1
ATOM 885 C C . GLU A 1 105 ? 8.191 3.116 2.193 1.00 86.19 105 GLU A C 1
ATOM 887 O O . GLU A 1 105 ? 9.412 3.259 2.116 1.00 86.19 105 GLU A O 1
ATOM 892 N N . LYS A 1 106 ? 7.407 3.969 2.872 1.00 75.00 106 LYS A N 1
ATOM 893 C CA . LYS A 1 106 ? 7.839 5.297 3.342 1.00 75.00 106 LYS A CA 1
ATOM 894 C C . LYS A 1 106 ? 8.753 5.308 4.569 1.00 75.00 106 LYS A C 1
ATOM 896 O O . LYS A 1 106 ? 9.609 6.185 4.642 1.00 75.00 106 LYS A O 1
ATOM 901 N N . ASP A 1 107 ? 8.564 4.423 5.557 1.00 63.16 107 ASP A N 1
ATOM 902 C CA . ASP A 1 107 ? 9.150 4.672 6.899 1.00 63.16 107 ASP A CA 1
ATOM 903 C C . ASP A 1 107 ? 9.526 3.437 7.727 1.00 63.16 107 ASP A C 1
ATOM 905 O O . ASP A 1 107 ? 9.996 3.587 8.854 1.00 63.16 107 ASP A O 1
ATOM 909 N N . ALA A 1 108 ? 9.332 2.200 7.248 1.00 53.81 108 ALA A N 1
ATOM 910 C CA . ALA A 1 108 ? 9.610 1.050 8.113 1.00 53.81 108 ALA A CA 1
ATOM 911 C C . ALA A 1 108 ? 10.000 -0.263 7.408 1.00 53.81 108 ALA A C 1
ATOM 913 O O . ALA A 1 108 ? 9.194 -1.172 7.234 1.00 53.81 108 ALA A O 1
ATOM 914 N N . TYR A 1 109 ? 11.315 -0.398 7.195 1.00 61.97 109 TYR A N 1
ATOM 915 C CA . TYR A 1 109 ? 12.158 -1.598 7.374 1.00 61.97 109 TYR A CA 1
ATOM 916 C C . TYR A 1 109 ? 11.942 -2.849 6.507 1.00 61.97 109 TYR A C 1
ATOM 918 O O . TYR A 1 109 ? 12.864 -3.669 6.446 1.00 61.97 109 TYR A O 1
ATOM 926 N N . ASP A 1 110 ? 10.791 -3.037 5.856 1.00 82.94 110 ASP A N 1
ATOM 927 C CA . ASP A 1 110 ? 10.479 -4.301 5.182 1.00 82.94 110 ASP A CA 1
ATOM 928 C C . ASP A 1 110 ? 9.814 -4.145 3.807 1.00 82.94 110 ASP A C 1
ATOM 930 O O . ASP A 1 110 ? 8.628 -4.414 3.605 1.00 82.94 110 ASP A O 1
ATOM 934 N N . ASP A 1 111 ? 10.639 -3.850 2.803 1.00 85.56 111 ASP A N 1
ATOM 935 C CA . ASP A 1 111 ? 10.286 -3.939 1.385 1.00 85.56 111 ASP A CA 1
ATOM 936 C C . ASP A 1 111 ? 9.571 -5.251 0.999 1.00 85.56 111 ASP A C 1
ATOM 938 O O . ASP A 1 111 ? 8.846 -5.295 0.001 1.00 85.56 111 ASP A O 1
ATOM 942 N N . LYS A 1 112 ? 9.807 -6.372 1.706 1.00 91.00 112 LYS A N 1
ATOM 943 C CA . LYS A 1 112 ? 9.120 -7.635 1.389 1.00 91.00 112 LYS A CA 1
ATOM 944 C C . LYS A 1 112 ? 7.653 -7.561 1.788 1.00 91.00 112 LYS A C 1
ATOM 946 O O . LYS A 1 112 ? 6.839 -8.130 1.062 1.00 91.00 112 LYS A O 1
ATOM 951 N N . MET A 1 113 ? 7.327 -6.877 2.885 1.00 94.44 113 MET A N 1
ATOM 952 C CA . MET A 1 113 ? 5.947 -6.634 3.303 1.00 94.44 113 MET A CA 1
ATOM 953 C C . MET A 1 113 ? 5.250 -5.642 2.378 1.00 94.44 113 MET A C 1
ATOM 955 O O . MET A 1 113 ? 4.139 -5.935 1.938 1.00 94.44 113 MET A O 1
ATOM 959 N N . CYS A 1 114 ? 5.933 -4.571 1.959 1.00 94.19 114 CYS A N 1
ATOM 960 C CA . CYS A 1 114 ? 5.436 -3.696 0.891 1.00 94.19 114 CYS A CA 1
ATOM 961 C C . CYS A 1 114 ? 5.055 -4.524 -0.352 1.00 94.19 114 CYS A C 1
ATOM 963 O O . CYS A 1 114 ? 3.889 -4.587 -0.749 1.00 94.19 114 CYS A O 1
ATOM 965 N N . LYS A 1 115 ? 6.002 -5.310 -0.886 1.00 95.56 115 LYS A N 1
ATOM 966 C CA . LYS A 1 115 ? 5.735 -6.210 -2.017 1.00 95.56 115 LYS A CA 1
ATOM 967 C C . LYS A 1 115 ? 4.593 -7.197 -1.744 1.00 95.56 115 LYS A C 1
ATOM 969 O O . LYS A 1 115 ? 3.849 -7.540 -2.668 1.00 95.56 115 LYS A O 1
ATOM 974 N N . TYR A 1 116 ? 4.489 -7.731 -0.530 1.00 96.81 116 TYR A N 1
ATOM 975 C CA . TYR A 1 116 ? 3.447 -8.688 -0.169 1.00 96.81 116 TYR A CA 1
ATOM 976 C C . TYR A 1 116 ? 2.052 -8.075 -0.334 1.00 96.81 116 TYR A C 1
ATOM 978 O O . TYR A 1 116 ? 1.210 -8.692 -0.994 1.00 96.81 116 TYR A O 1
ATOM 986 N N . TYR A 1 117 ? 1.829 -6.864 0.181 1.00 96.81 117 TYR A N 1
ATOM 987 C CA . TYR A 1 117 ? 0.544 -6.171 0.063 1.00 96.81 117 TYR A CA 1
ATOM 988 C C . TYR A 1 117 ? 0.250 -5.720 -1.374 1.00 96.81 117 TYR A C 1
ATOM 990 O O . TYR A 1 117 ? -0.849 -5.977 -1.866 1.00 96.81 117 TYR A O 1
ATOM 998 N N . LEU A 1 118 ? 1.246 -5.228 -2.119 1.00 97.38 118 LEU A N 1
ATOM 999 C CA . LEU A 1 118 ? 1.093 -4.951 -3.558 1.00 97.38 118 LEU A CA 1
ATOM 1000 C C . LEU A 1 118 ? 0.689 -6.209 -4.348 1.00 97.38 118 LEU A C 1
ATOM 1002 O O . LEU A 1 118 ? -0.208 -6.190 -5.188 1.00 97.38 118 LEU A O 1
ATOM 1006 N N . THR A 1 119 ? 1.284 -7.361 -4.025 1.00 97.44 119 THR A N 1
ATOM 1007 C CA . THR A 1 119 ? 0.924 -8.639 -4.663 1.00 97.44 119 THR A CA 1
ATOM 1008 C C . THR A 1 119 ? -0.501 -9.079 -4.306 1.00 97.44 119 THR A C 1
ATOM 1010 O O . THR A 1 119 ? -1.163 -9.739 -5.111 1.00 97.44 119 THR A O 1
ATOM 1013 N N . LYS A 1 120 ? -0.992 -8.757 -3.102 1.00 97.38 120 LYS A N 1
ATOM 1014 C CA . LYS A 1 120 ? -2.384 -9.019 -2.707 1.00 97.38 120 LYS A CA 1
ATOM 1015 C C . LYS A 1 120 ? -3.352 -8.175 -3.531 1.00 97.38 120 LYS A C 1
ATOM 1017 O O . LYS A 1 120 ? -4.298 -8.746 -4.065 1.00 97.38 120 LYS A O 1
ATOM 1022 N N . LEU A 1 121 ? -3.066 -6.884 -3.699 1.00 97.75 121 LEU A N 1
ATOM 1023 C CA . LEU A 1 121 ? -3.845 -5.971 -4.539 1.00 97.75 121 LEU A CA 1
ATOM 1024 C C . LEU A 1 121 ? -3.968 -6.487 -5.978 1.00 97.75 121 LEU A C 1
ATOM 1026 O O . LEU A 1 121 ? -5.079 -6.640 -6.486 1.00 97.75 121 LEU A O 1
ATOM 1030 N N . ILE A 1 122 ? -2.850 -6.892 -6.590 1.00 96.94 122 ILE A N 1
ATOM 1031 C CA . ILE A 1 122 ? -2.841 -7.474 -7.943 1.00 96.94 122 ILE A CA 1
ATOM 1032 C C . ILE A 1 122 ? -3.721 -8.729 -8.021 1.00 96.94 122 ILE A C 1
ATOM 1034 O O . ILE A 1 122 ? -4.547 -8.853 -8.923 1.00 96.94 122 ILE A O 1
ATOM 1038 N N . LYS A 1 123 ? -3.601 -9.651 -7.054 1.00 97.19 123 LYS A N 1
ATOM 1039 C CA . LYS A 1 123 ? -4.416 -10.882 -7.010 1.00 97.19 123 LYS A CA 1
ATOM 1040 C C . LYS A 1 123 ? -5.912 -10.618 -6.842 1.00 97.19 123 LYS A C 1
ATOM 1042 O O . LYS A 1 123 ? -6.711 -11.446 -7.264 1.00 97.19 123 LYS A O 1
ATOM 1047 N N . MET A 1 124 ? -6.276 -9.498 -6.225 1.00 95.88 124 MET A N 1
ATOM 1048 C CA . MET A 1 124 ? -7.661 -9.050 -6.068 1.00 95.88 124 MET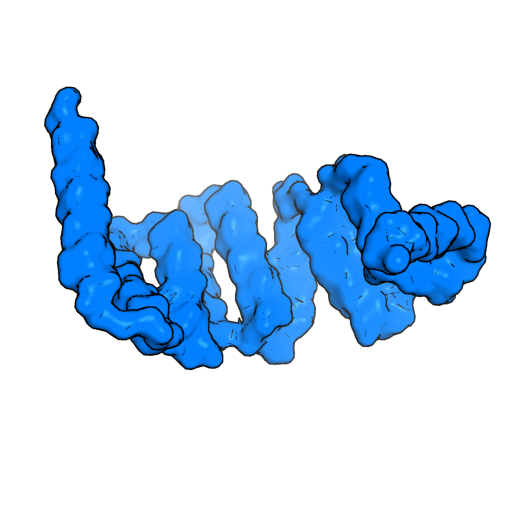 A CA 1
ATOM 1049 C C . MET A 1 124 ? -8.173 -8.265 -7.286 1.00 95.88 124 MET A C 1
ATOM 1051 O O . MET A 1 124 ? -9.315 -7.816 -7.284 1.00 95.88 124 MET A O 1
ATOM 1055 N N . GLY A 1 125 ? -7.341 -8.056 -8.312 1.00 95.75 125 GLY A N 1
ATOM 1056 C CA . GLY A 1 125 ? -7.677 -7.207 -9.456 1.00 95.75 125 GLY A CA 1
ATOM 1057 C C . GLY A 1 125 ? -7.708 -5.710 -9.126 1.00 95.75 125 GLY A C 1
ATOM 1058 O O . GLY A 1 125 ? -8.208 -4.925 -9.923 1.00 95.75 125 GLY A O 1
ATOM 1059 N N . LYS A 1 126 ? -7.177 -5.301 -7.968 1.00 94.88 126 LYS A N 1
ATOM 1060 C CA . LYS A 1 126 ? -7.134 -3.913 -7.483 1.00 94.88 126 LYS A CA 1
ATOM 1061 C C . LYS A 1 126 ? -5.809 -3.263 -7.863 1.00 94.88 126 LYS A C 1
ATOM 1063 O O . LYS A 1 126 ? -4.987 -2.945 -7.015 1.00 94.88 126 LYS A O 1
ATOM 1068 N N . GLN A 1 127 ? -5.580 -3.175 -9.166 1.00 93.06 127 GLN A N 1
ATOM 1069 C CA . GLN A 1 127 ? -4.336 -2.686 -9.757 1.00 93.06 127 GLN A CA 1
ATOM 1070 C C . GLN A 1 127 ? -4.440 -1.193 -10.076 1.00 93.06 127 GLN A C 1
ATOM 1072 O O . GLN A 1 127 ? -5.528 -0.695 -10.362 1.00 93.06 127 GLN A O 1
ATOM 1077 N N . SER A 1 128 ? -3.311 -0.496 -10.042 1.00 90.62 128 SER A N 1
ATOM 1078 C CA . SER A 1 128 ? -3.185 0.917 -10.404 1.00 90.62 128 SER A CA 1
ATOM 1079 C C . SER A 1 128 ? -1.765 1.198 -10.893 1.00 90.62 128 SER A C 1
ATOM 1081 O O . SER A 1 128 ? -0.881 0.352 -10.723 1.00 90.62 128 SER A O 1
ATOM 1083 N N . VAL A 1 129 ? -1.545 2.386 -11.464 1.00 91.00 129 VAL A N 1
ATOM 1084 C CA . VAL A 1 129 ? -0.207 2.877 -11.836 1.00 91.00 129 VAL A CA 1
ATOM 1085 C C . VAL A 1 129 ? 0.751 2.753 -10.653 1.00 91.00 129 VAL A C 1
ATOM 1087 O O . VAL A 1 129 ? 1.733 2.023 -10.742 1.00 91.00 129 VAL A O 1
ATOM 1090 N N . VAL A 1 130 ? 0.377 3.326 -9.505 1.00 90.12 130 VAL A N 1
ATOM 1091 C CA . VAL A 1 130 ? 1.174 3.307 -8.267 1.00 90.12 130 VAL A CA 1
ATOM 1092 C C . VAL A 1 130 ? 1.519 1.880 -7.821 1.00 90.12 130 VAL A C 1
ATOM 1094 O O . VAL A 1 130 ? 2.649 1.605 -7.424 1.00 90.12 130 VAL A O 1
ATOM 1097 N N . VAL A 1 131 ? 0.579 0.929 -7.906 1.00 94.44 131 VAL A N 1
ATOM 1098 C CA . VAL A 1 131 ? 0.848 -0.469 -7.515 1.00 94.44 131 VAL A CA 1
ATOM 1099 C C . VAL A 1 131 ? 1.954 -1.089 -8.371 1.00 94.44 131 VAL A C 1
ATOM 1101 O O . VAL A 1 131 ? 2.818 -1.803 -7.849 1.00 94.44 131 VAL A O 1
ATOM 1104 N N . TRP A 1 132 ? 1.922 -0.842 -9.679 1.00 96.12 132 TRP A N 1
ATOM 1105 C CA . TRP A 1 132 ? 2.895 -1.389 -10.617 1.00 96.12 132 TRP A CA 1
ATOM 1106 C C . TRP A 1 132 ? 4.233 -0.656 -10.575 1.00 96.12 132 TRP A C 1
ATOM 1108 O O . TRP A 1 132 ? 5.270 -1.321 -10.594 1.00 96.12 132 TRP A O 1
ATOM 1118 N N . GLU A 1 133 ? 4.211 0.667 -10.432 1.00 92.69 133 GLU A N 1
ATOM 1119 C CA . GLU A 1 133 ? 5.386 1.520 -10.256 1.00 92.69 133 GLU A CA 1
ATOM 1120 C C . GLU A 1 133 ? 6.197 1.076 -9.031 1.00 92.69 133 GLU A C 1
ATOM 1122 O O . GLU A 1 133 ? 7.348 0.649 -9.162 1.00 92.69 133 GLU A O 1
ATOM 1127 N N . VAL A 1 134 ? 5.573 1.031 -7.846 1.00 93.00 134 VAL A N 1
ATOM 1128 C CA . VAL A 1 134 ? 6.254 0.669 -6.591 1.00 93.00 134 VAL A CA 1
ATOM 1129 C C . VAL A 1 134 ? 6.772 -0.777 -6.631 1.00 93.00 134 VAL A C 1
ATOM 1131 O O . VAL A 1 134 ? 7.858 -1.089 -6.124 1.00 93.00 134 VAL A O 1
ATOM 1134 N N . LEU A 1 135 ? 6.051 -1.697 -7.283 1.00 95.81 135 LEU A N 1
ATOM 1135 C CA . LEU A 1 135 ? 6.530 -3.069 -7.474 1.00 95.81 135 LEU A CA 1
ATOM 1136 C C . LEU A 1 135 ? 7.703 -3.145 -8.471 1.00 95.81 135 LEU A C 1
ATOM 1138 O O . LEU A 1 135 ? 8.635 -3.938 -8.272 1.00 95.81 135 LEU A O 1
ATOM 1142 N N . GLY A 1 136 ? 7.681 -2.320 -9.518 1.00 95.00 136 GLY A N 1
ATOM 1143 C CA . GLY A 1 136 ? 8.776 -2.136 -10.465 1.00 95.00 136 GLY A CA 1
ATOM 1144 C C . GLY A 1 136 ? 10.030 -1.633 -9.763 1.00 95.00 136 GLY A C 1
ATOM 1145 O O . GLY A 1 136 ? 11.085 -2.272 -9.852 1.00 95.00 136 GLY A O 1
ATOM 1146 N N . GLU A 1 137 ? 9.900 -0.583 -8.953 1.00 92.94 137 GLU A N 1
ATOM 1147 C CA . GLU A 1 137 ? 10.971 -0.063 -8.106 1.00 92.94 137 GLU A CA 1
ATOM 1148 C C . GLU A 1 137 ? 11.542 -1.119 -7.161 1.00 92.94 137 GLU A C 1
ATOM 1150 O O . GLU A 1 137 ? 12.764 -1.258 -7.038 1.00 92.94 137 GLU A O 1
ATOM 1155 N N . TYR A 1 138 ? 10.680 -1.909 -6.512 1.00 93.25 138 TYR A N 1
ATOM 1156 C CA . TYR A 1 138 ? 11.105 -2.997 -5.634 1.00 93.25 138 TYR A CA 1
ATOM 1157 C C . TYR A 1 138 ? 12.067 -3.957 -6.352 1.00 93.25 138 TYR A C 1
ATOM 1159 O O . TYR A 1 138 ? 13.075 -4.393 -5.772 1.00 93.25 138 TYR A O 1
ATOM 1167 N N . TYR A 1 139 ? 11.766 -4.321 -7.604 1.00 95.31 139 TYR A N 1
ATOM 1168 C CA . TYR A 1 139 ? 12.614 -5.202 -8.407 1.00 95.31 139 TYR A CA 1
ATOM 1169 C C . TYR A 1 139 ? 13.849 -4.487 -8.952 1.00 95.31 139 TYR A C 1
ATOM 1171 O O . TYR A 1 139 ? 14.928 -5.094 -8.973 1.00 95.31 139 TYR A O 1
ATOM 1179 N N . LEU A 1 140 ? 13.716 -3.218 -9.337 1.00 93.44 140 LEU A N 1
ATOM 1180 C CA . LEU A 1 140 ? 14.800 -2.383 -9.843 1.00 93.44 140 LEU A CA 1
ATOM 1181 C C . LEU A 1 140 ? 15.890 -2.181 -8.785 1.00 93.44 140 LEU A C 1
ATOM 1183 O O . LEU A 1 140 ? 17.052 -2.500 -9.046 1.00 93.44 140 LEU A O 1
ATOM 1187 N N . LYS A 1 141 ? 15.514 -1.803 -7.552 1.00 90.62 141 LYS A N 1
ATOM 1188 C CA . LYS A 1 141 ? 16.409 -1.681 -6.379 1.00 90.62 141 LYS A CA 1
ATOM 1189 C C . LYS A 1 141 ? 17.196 -2.978 -6.112 1.00 90.62 141 LYS A C 1
ATOM 1191 O O . LYS A 1 141 ? 18.301 -2.958 -5.577 1.00 90.62 141 LYS A O 1
ATOM 1196 N N . ARG A 1 142 ? 16.663 -4.128 -6.546 1.00 92.88 142 ARG A N 1
ATOM 1197 C CA . ARG A 1 142 ? 17.268 -5.470 -6.420 1.00 92.88 142 ARG A CA 1
ATOM 1198 C C . ARG A 1 142 ? 17.972 -5.959 -7.686 1.00 92.88 142 ARG A C 1
ATOM 1200 O O . ARG A 1 142 ? 18.308 -7.142 -7.763 1.00 92.88 142 ARG A O 1
ATOM 1207 N N . LYS A 1 143 ? 18.175 -5.086 -8.677 1.00 94.62 143 LYS A N 1
ATOM 1208 C CA . LYS A 1 143 ? 18.807 -5.384 -9.975 1.00 94.62 143 LYS A CA 1
ATOM 1209 C C . LYS A 1 143 ? 18.118 -6.514 -10.748 1.00 94.62 143 LYS A C 1
ATOM 1211 O O . LYS A 1 143 ? 18.729 -7.199 -11.565 1.00 94.62 143 LYS A O 1
ATOM 1216 N N . LYS A 1 144 ? 16.824 -6.739 -10.496 1.00 96.19 144 LYS A N 1
ATOM 1217 C CA . LYS A 1 144 ? 16.002 -7.723 -11.215 1.00 96.19 144 LYS A CA 1
ATOM 1218 C C . LYS A 1 144 ? 15.340 -7.048 -12.414 1.00 96.19 144 LYS A C 1
ATOM 1220 O O . LYS A 1 144 ? 14.118 -7.009 -12.501 1.00 96.19 144 LYS A O 1
ATOM 1225 N N . TYR A 1 145 ? 16.160 -6.539 -13.332 1.00 94.38 145 TYR A N 1
ATOM 1226 C CA . TYR A 1 145 ? 15.734 -5.623 -14.397 1.00 94.38 145 TYR A CA 1
ATOM 1227 C C . TYR A 1 145 ? 14.606 -6.170 -15.276 1.00 94.38 145 TYR A C 1
ATOM 1229 O O . TYR A 1 145 ? 13.655 -5.454 -15.542 1.00 94.38 145 TYR A O 1
ATOM 1237 N N . LYS A 1 146 ? 14.635 -7.461 -15.638 1.00 95.50 146 LYS A N 1
ATOM 1238 C CA . LYS A 1 146 ? 13.543 -8.079 -16.415 1.00 95.50 146 LYS A CA 1
ATOM 1239 C C . LYS A 1 146 ? 12.194 -8.047 -15.687 1.00 95.50 146 LYS A C 1
ATOM 1241 O O . LYS A 1 146 ? 11.184 -7.758 -16.303 1.00 95.50 146 LYS A O 1
ATOM 1246 N N . LYS A 1 147 ? 12.188 -8.292 -14.373 1.00 96.25 147 LYS A N 1
ATOM 1247 C CA . LYS A 1 147 ? 10.958 -8.241 -13.564 1.00 96.25 147 LYS A CA 1
ATOM 1248 C C . LYS A 1 147 ? 10.488 -6.816 -13.320 1.00 96.25 147 LYS A C 1
ATOM 1250 O O . LYS A 1 147 ? 9.292 -6.581 -13.257 1.00 96.25 147 LYS A O 1
ATOM 1255 N N . ALA A 1 148 ? 11.429 -5.887 -13.158 1.00 96.44 148 ALA A N 1
ATOM 1256 C CA . ALA A 1 148 ? 11.105 -4.470 -13.094 1.00 96.44 148 ALA A CA 1
ATOM 1257 C C . ALA A 1 148 ? 10.443 -4.023 -14.406 1.00 96.44 148 ALA A C 1
ATOM 1259 O O . ALA A 1 148 ? 9.382 -3.420 -14.367 1.00 96.44 148 ALA A O 1
ATOM 1260 N N . LEU A 1 149 ? 11.006 -4.427 -15.552 1.00 94.69 149 LEU A N 1
ATOM 1261 C CA . LEU A 1 149 ? 10.459 -4.140 -16.877 1.00 94.69 149 LEU A CA 1
ATOM 1262 C C . LEU A 1 149 ? 9.042 -4.696 -17.041 1.00 94.69 149 LEU A C 1
ATOM 1264 O O . LEU A 1 149 ? 8.166 -3.960 -17.466 1.00 94.69 149 LEU A O 1
ATOM 1268 N N . GLU A 1 150 ? 8.804 -5.953 -16.653 1.00 96.06 150 GLU A N 1
ATOM 1269 C CA . GLU A 1 150 ? 7.455 -6.538 -16.650 1.00 96.06 150 GLU A CA 1
ATOM 1270 C C . GLU A 1 150 ? 6.468 -5.685 -15.835 1.00 96.06 150 GLU A C 1
ATOM 1272 O O . GLU A 1 150 ? 5.352 -5.455 -16.280 1.00 96.06 150 GLU A O 1
ATOM 1277 N N . CYS A 1 151 ? 6.874 -5.177 -14.665 1.00 96.25 151 CYS A N 1
ATOM 1278 C CA . CYS A 1 151 ? 6.005 -4.331 -13.842 1.00 96.25 151 CYS A CA 1
ATOM 1279 C C . CYS A 1 151 ? 5.718 -2.985 -14.511 1.00 96.25 151 CYS A C 1
ATOM 1281 O O . CYS A 1 151 ? 4.563 -2.580 -14.561 1.00 96.25 151 CYS A O 1
ATOM 1283 N N . PHE A 1 152 ? 6.734 -2.319 -15.064 1.00 93.88 152 PHE A N 1
ATOM 1284 C CA . PHE A 1 152 ? 6.527 -1.050 -15.762 1.00 93.88 152 PHE A CA 1
ATOM 1285 C C . PHE A 1 152 ? 5.691 -1.223 -17.036 1.00 93.88 152 PHE A C 1
ATOM 1287 O O . PHE A 1 152 ? 4.855 -0.384 -17.320 1.00 93.88 152 PHE A O 1
ATOM 1294 N N . GLN A 1 153 ? 5.799 -2.345 -17.749 1.00 92.44 153 GLN A N 1
ATOM 1295 C CA . GLN A 1 153 ? 4.909 -2.652 -18.878 1.00 92.44 153 GLN A CA 1
ATOM 1296 C C . GLN A 1 153 ? 3.459 -2.909 -18.448 1.00 92.44 153 GLN A C 1
ATOM 1298 O O . GLN A 1 153 ? 2.524 -2.612 -19.189 1.00 92.44 153 GLN A O 1
ATOM 1303 N N . GLU A 1 154 ? 3.241 -3.480 -17.262 1.00 95.25 154 GLU A N 1
ATOM 1304 C CA . GLU A 1 154 ? 1.893 -3.566 -16.696 1.00 95.25 154 GLU A CA 1
ATOM 1305 C C . GLU A 1 154 ? 1.377 -2.186 -16.270 1.00 95.25 154 GLU A C 1
ATOM 1307 O O . GLU A 1 154 ? 0.206 -1.899 -16.503 1.00 95.25 154 GLU A O 1
ATOM 1312 N N . MET A 1 155 ? 2.241 -1.320 -15.728 1.00 93.25 155 MET A N 1
ATOM 1313 C CA . MET A 1 155 ? 1.924 0.071 -15.384 1.00 93.25 155 MET A CA 1
ATOM 1314 C C . MET A 1 155 ? 1.372 0.844 -16.589 1.00 93.25 155 MET A C 1
ATOM 1316 O O . MET A 1 155 ? 0.347 1.504 -16.438 1.00 93.25 155 MET A O 1
ATOM 1320 N N . GLU A 1 156 ? 1.967 0.679 -17.782 1.00 89.44 156 GLU A N 1
ATOM 1321 C CA . GLU A 1 156 ? 1.531 1.340 -19.031 1.00 89.44 156 GLU A CA 1
ATOM 1322 C C . GLU A 1 156 ? 0.053 1.100 -19.371 1.00 89.44 156 GLU A C 1
ATOM 1324 O O . GLU A 1 156 ? -0.574 1.892 -20.067 1.00 89.44 156 GLU A O 1
ATOM 1329 N N . LYS A 1 157 ? -0.537 0.000 -18.891 1.00 91.44 157 LYS A N 1
ATOM 1330 C CA . LYS A 1 157 ? -1.951 -0.322 -19.143 1.00 91.44 157 LYS A CA 1
ATOM 1331 C C . LYS A 1 157 ? -2.912 0.530 -18.313 1.00 91.44 157 LYS A C 1
ATOM 1333 O O . LYS A 1 157 ? -4.117 0.487 -18.563 1.00 91.44 157 LYS A O 1
ATOM 1338 N N . PHE A 1 158 ? -2.399 1.231 -17.304 1.00 87.88 158 PHE A N 1
ATOM 1339 C CA . PHE A 1 158 ? -3.164 2.029 -16.350 1.00 87.88 158 PHE A CA 1
ATOM 1340 C C . PHE A 1 158 ? -2.786 3.514 -16.369 1.00 87.88 158 PHE A C 1
ATOM 1342 O O . PHE A 1 158 ? -3.496 4.294 -15.738 1.00 87.88 158 PHE A O 1
ATOM 1349 N N . SER A 1 159 ? -1.700 3.888 -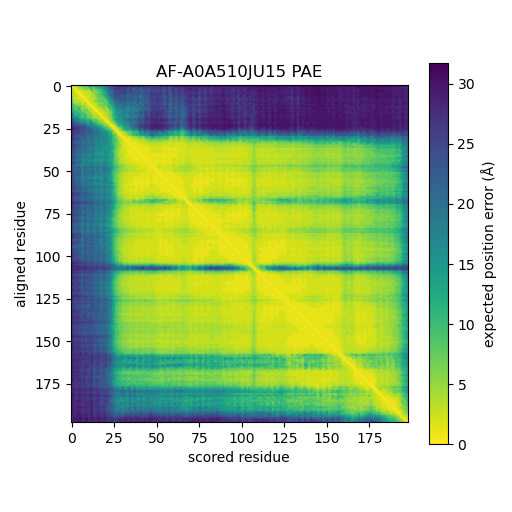17.047 1.00 84.12 159 SER A N 1
ATOM 1350 C CA . SER A 1 159 ? -1.192 5.258 -17.123 1.00 84.12 159 SER A CA 1
ATOM 1351 C C . SER A 1 159 ? -1.482 5.913 -18.470 1.00 84.12 159 SER A C 1
ATOM 1353 O O . SER A 1 159 ? -1.682 5.250 -19.491 1.00 84.12 159 SER A O 1
ATOM 1355 N N . ASP A 1 160 ? -1.473 7.244 -18.471 1.00 82.69 160 ASP A N 1
ATOM 1356 C CA . ASP A 1 160 ? -1.435 8.018 -19.708 1.00 82.69 160 ASP A CA 1
ATOM 1357 C C . ASP A 1 160 ? 0.004 8.065 -20.258 1.00 82.69 160 ASP A C 1
ATOM 1359 O O . ASP A 1 160 ? 0.976 8.048 -19.503 1.00 82.69 160 ASP A O 1
ATOM 1363 N N . GLU A 1 161 ? 0.159 8.195 -21.580 1.00 73.44 161 GLU A N 1
ATOM 1364 C CA . GLU A 1 161 ? 1.464 8.165 -22.273 1.00 73.44 161 GLU A CA 1
ATOM 1365 C C . GLU A 1 161 ? 2.498 9.135 -21.673 1.00 73.44 161 GLU A C 1
ATOM 1367 O O . GLU A 1 161 ? 3.671 8.801 -21.525 1.00 73.44 161 GLU A O 1
ATOM 1372 N N . LYS A 1 162 ? 2.049 10.316 -21.235 1.00 73.00 162 LYS A N 1
ATOM 1373 C CA . LYS A 1 162 ? 2.912 11.325 -20.612 1.00 73.00 162 LYS A CA 1
ATOM 1374 C C . LYS A 1 162 ? 3.493 10.882 -19.263 1.00 73.00 162 LYS A C 1
ATOM 1376 O O . LYS A 1 162 ? 4.642 11.189 -18.969 1.00 73.00 162 LYS A O 1
ATOM 1381 N N . GLU A 1 163 ? 2.709 10.181 -18.447 1.00 74.56 163 GLU A N 1
ATOM 1382 C CA . GLU A 1 163 ? 3.149 9.689 -17.135 1.00 74.56 163 GLU A CA 1
ATOM 1383 C C . GLU A 1 163 ? 4.262 8.643 -17.292 1.00 74.56 163 GLU A C 1
ATOM 1385 O O . GLU A 1 163 ? 5.220 8.635 -16.528 1.00 74.56 163 GLU A O 1
ATOM 1390 N N . ILE A 1 164 ? 4.189 7.834 -18.353 1.00 74.44 164 ILE A N 1
ATOM 1391 C CA . ILE A 1 164 ? 5.217 6.851 -18.716 1.00 74.44 164 ILE A CA 1
ATOM 1392 C C . ILE A 1 164 ? 6.507 7.544 -19.169 1.00 74.44 164 ILE A C 1
ATOM 1394 O O . ILE A 1 164 ? 7.600 7.129 -18.784 1.00 74.44 164 ILE A O 1
ATOM 1398 N N . GLU A 1 165 ? 6.399 8.582 -20.004 1.00 70.31 165 GLU A N 1
ATOM 1399 C CA . GLU A 1 165 ? 7.564 9.298 -20.533 1.00 70.31 165 GLU A CA 1
ATOM 1400 C C . GLU A 1 165 ? 8.375 10.003 -19.445 1.00 70.31 165 GLU A C 1
ATOM 1402 O O . GLU A 1 165 ? 9.603 10.039 -19.533 1.00 70.31 165 GLU A O 1
ATOM 1407 N N . ASP A 1 166 ? 7.708 10.544 -18.427 1.00 73.75 166 ASP A N 1
ATOM 1408 C CA . ASP A 1 166 ? 8.349 11.248 -17.317 1.00 73.75 166 ASP A CA 1
ATOM 1409 C C . ASP A 1 166 ? 8.872 10.281 -16.221 1.00 73.75 166 ASP A C 1
ATOM 1411 O O . ASP A 1 166 ? 9.611 10.708 -15.329 1.00 73.75 166 ASP A O 1
ATOM 1415 N N . ASP A 1 167 ? 8.576 8.974 -16.303 1.00 81.56 167 ASP A N 1
ATOM 1416 C CA . ASP A 1 167 ? 9.039 7.977 -15.327 1.00 81.56 167 ASP A CA 1
ATOM 1417 C C . ASP A 1 167 ? 10.531 7.636 -15.511 1.00 81.56 167 ASP A C 1
ATOM 1419 O O . ASP A 1 167 ? 10.970 6.858 -16.373 1.00 81.56 167 ASP A O 1
ATOM 1423 N N . TYR A 1 168 ? 11.336 8.211 -14.619 1.00 84.31 168 TYR A N 1
ATOM 1424 C CA . TYR A 1 168 ? 12.776 8.000 -14.548 1.00 84.31 168 TYR A CA 1
ATOM 1425 C C . TYR A 1 168 ? 13.167 6.530 -14.316 1.00 84.31 168 TYR A C 1
ATOM 1427 O O . TYR A 1 168 ? 14.103 6.025 -14.947 1.00 84.31 168 TYR A O 1
ATOM 1435 N N . ASN A 1 169 ? 12.471 5.823 -13.422 1.00 88.25 169 ASN A N 1
ATOM 1436 C CA . ASN A 1 169 ? 12.802 4.450 -13.038 1.00 88.25 169 ASN A CA 1
ATOM 1437 C C . ASN A 1 169 ? 12.500 3.465 -14.164 1.00 88.25 169 ASN A C 1
ATOM 1439 O O . ASN A 1 169 ? 13.272 2.517 -14.392 1.00 88.25 169 ASN A O 1
ATOM 1443 N N . TYR A 1 170 ? 11.430 3.715 -14.913 1.00 89.69 170 TYR A N 1
ATOM 1444 C CA . TYR A 1 170 ? 11.145 2.959 -16.114 1.00 89.69 170 TYR A CA 1
ATOM 1445 C C . TYR A 1 170 ? 12.250 3.152 -17.156 1.00 89.69 170 TYR A C 1
ATOM 1447 O O . TYR A 1 170 ? 12.813 2.172 -17.660 1.00 89.69 170 TYR A O 1
ATOM 1455 N N . GLY A 1 171 ? 12.670 4.398 -17.389 1.00 87.75 171 GLY A N 1
ATOM 1456 C CA . GLY A 1 171 ? 13.750 4.690 -18.322 1.00 87.75 171 GLY A CA 1
ATOM 1457 C C . GLY A 1 171 ? 15.086 4.019 -17.955 1.00 87.75 171 GLY A C 1
ATOM 1458 O O . GLY A 1 171 ? 15.738 3.383 -18.793 1.00 87.75 171 GLY A O 1
ATOM 1459 N N . ILE A 1 172 ? 15.476 4.065 -16.677 1.00 87.62 172 ILE A N 1
ATOM 1460 C CA . ILE A 1 172 ? 16.657 3.347 -16.167 1.00 87.62 172 ILE A CA 1
ATOM 1461 C C . ILE A 1 172 ? 16.529 1.833 -16.395 1.00 87.62 172 ILE A C 1
ATOM 1463 O O . ILE A 1 172 ? 17.499 1.162 -16.763 1.00 87.62 172 ILE A O 1
ATOM 1467 N N . THR A 1 173 ? 15.330 1.283 -16.219 1.00 90.06 173 THR A N 1
ATOM 1468 C CA . THR A 1 173 ? 15.063 -0.141 -16.442 1.00 90.06 173 THR A CA 1
ATOM 1469 C C . THR A 1 173 ? 15.204 -0.531 -17.911 1.00 90.06 173 THR A C 1
ATOM 1471 O O . THR A 1 173 ? 15.840 -1.546 -18.210 1.00 90.06 173 THR A O 1
ATOM 1474 N N . LEU A 1 174 ? 14.685 0.281 -18.837 1.00 88.31 174 LEU A N 1
ATOM 1475 C CA . LEU A 1 174 ? 14.848 0.083 -20.281 1.00 88.31 174 LEU A CA 1
ATOM 1476 C C . LEU A 1 174 ? 16.325 0.082 -20.684 1.00 88.31 174 LEU A C 1
ATOM 1478 O O . LEU A 1 174 ? 16.759 -0.804 -21.428 1.00 88.31 174 LEU A O 1
ATOM 1482 N N . PHE A 1 175 ? 17.113 1.015 -20.141 1.00 89.62 175 PHE A N 1
ATOM 1483 C CA . PHE A 1 175 ? 18.555 1.080 -20.368 1.00 89.62 175 PHE A CA 1
ATOM 1484 C C . PHE A 1 175 ? 19.264 -0.207 -19.922 1.00 89.62 175 PHE A C 1
ATOM 1486 O O . PHE A 1 175 ? 19.967 -0.830 -20.719 1.00 89.62 175 PHE A O 1
ATOM 1493 N N . TYR A 1 176 ? 19.038 -0.661 -18.682 1.00 89.62 176 TYR A N 1
ATOM 1494 C CA . TYR A 1 176 ? 19.668 -1.885 -18.167 1.00 89.62 176 TYR A CA 1
ATOM 1495 C C . TYR A 1 176 ? 19.213 -3.161 -18.881 1.00 89.62 176 TYR A C 1
ATOM 1497 O O . TYR A 1 176 ? 19.952 -4.147 -18.914 1.00 89.62 176 TYR A O 1
ATOM 1505 N N . CYS A 1 177 ? 18.019 -3.154 -19.469 1.00 90.19 177 CYS A N 1
ATOM 1506 C CA . CYS A 1 177 ? 17.522 -4.250 -20.293 1.00 90.19 177 CYS A CA 1
ATOM 1507 C C . CYS A 1 177 ? 17.993 -4.183 -21.761 1.00 90.19 177 CYS A C 1
ATOM 1509 O O . CYS A 1 177 ? 17.700 -5.105 -22.520 1.00 90.19 177 CYS A O 1
ATOM 1511 N N . GLY A 1 178 ? 18.736 -3.144 -22.164 1.00 86.31 178 GLY A N 1
ATOM 1512 C CA . GLY A 1 178 ? 19.280 -2.996 -23.518 1.00 86.31 178 GLY A CA 1
ATOM 1513 C C . GLY A 1 178 ? 18.287 -2.460 -24.555 1.00 86.31 178 GLY A C 1
ATOM 1514 O O . GLY A 1 178 ? 18.556 -2.540 -25.753 1.00 86.31 178 GLY A O 1
ATOM 1515 N N . TYR A 1 179 ? 17.157 -1.886 -24.128 1.00 86.19 179 TYR A N 1
ATOM 1516 C CA . TYR A 1 179 ? 16.139 -1.302 -25.011 1.00 86.19 179 TYR A CA 1
ATOM 1517 C C . TYR A 1 179 ? 16.504 0.131 -25.432 1.00 86.19 179 TYR A C 1
ATOM 1519 O O . TYR A 1 179 ? 15.736 1.078 -25.265 1.00 86.19 179 TYR A O 1
ATOM 1527 N N . CYS A 1 180 ? 17.694 0.295 -26.018 1.00 75.38 180 CYS A N 1
ATOM 1528 C CA . CYS A 1 180 ? 18.252 1.603 -26.371 1.00 75.38 180 CYS A CA 1
ATOM 1529 C C . CYS A 1 180 ? 17.366 2.408 -27.343 1.00 75.38 180 CYS A C 1
ATOM 1531 O O . CYS A 1 180 ? 17.342 3.632 -27.284 1.00 75.38 180 CYS A O 1
ATOM 1533 N N . ALA A 1 181 ? 16.616 1.742 -28.225 1.00 76.50 181 ALA A N 1
ATOM 1534 C CA . ALA A 1 181 ? 15.721 2.419 -29.164 1.00 76.50 181 ALA A CA 1
ATOM 1535 C C . ALA A 1 181 ? 14.536 3.122 -28.471 1.00 76.50 181 ALA A C 1
ATOM 1537 O O . ALA A 1 181 ? 14.111 4.173 -28.940 1.00 76.50 181 ALA A O 1
ATOM 1538 N N . TYR A 1 182 ? 14.049 2.571 -27.353 1.00 76.94 182 TYR A N 1
ATOM 1539 C CA . TYR A 1 182 ? 12.920 3.117 -26.591 1.00 76.94 182 TYR A CA 1
ATOM 1540 C C . TYR A 1 182 ? 13.348 4.230 -25.629 1.00 76.94 182 TYR A C 1
ATOM 1542 O O . TYR A 1 182 ? 12.625 5.202 -25.450 1.00 76.94 182 TYR A O 1
ATOM 1550 N N . ILE A 1 183 ? 14.555 4.140 -25.060 1.00 80.06 183 ILE A N 1
ATOM 1551 C CA . ILE A 1 183 ? 15.043 5.135 -24.091 1.00 80.06 183 ILE A CA 1
ATOM 1552 C C . ILE A 1 183 ? 15.536 6.437 -24.746 1.00 80.06 183 ILE A C 1
ATOM 1554 O O . ILE A 1 183 ? 15.479 7.500 -24.134 1.00 80.06 183 ILE A O 1
ATOM 1558 N N . ILE A 1 184 ? 16.028 6.389 -25.992 1.00 78.75 184 ILE A N 1
ATOM 1559 C CA . ILE A 1 184 ? 16.569 7.575 -26.684 1.00 78.75 184 ILE A CA 1
ATOM 1560 C C . ILE A 1 184 ? 15.525 8.704 -26.819 1.00 78.75 184 ILE A C 1
ATOM 1562 O O . ILE A 1 184 ? 15.877 9.849 -26.522 1.00 78.75 184 ILE A O 1
ATOM 1566 N N . PRO A 1 185 ? 14.276 8.445 -27.258 1.00 78.56 185 PRO A N 1
ATOM 1567 C CA . PRO A 1 185 ? 13.217 9.454 -27.271 1.00 78.56 185 PRO A CA 1
ATOM 1568 C C . PRO A 1 185 ? 12.923 10.051 -25.888 1.00 78.56 185 PRO A C 1
ATOM 1570 O O . PRO A 1 185 ? 12.882 11.275 -25.775 1.00 78.56 185 PRO A O 1
ATOM 1573 N N . MET A 1 186 ? 12.823 9.222 -24.841 1.00 80.00 186 MET A N 1
ATOM 1574 C CA . MET A 1 186 ? 12.569 9.684 -23.466 1.00 80.00 186 MET A CA 1
ATOM 1575 C C . MET A 1 186 ? 13.684 10.611 -22.968 1.00 80.00 186 MET A C 1
ATOM 1577 O O . MET A 1 186 ? 13.419 11.720 -22.516 1.00 80.00 186 MET A O 1
ATOM 1581 N N . ILE A 1 187 ? 14.954 10.225 -23.159 1.00 76.75 187 ILE A N 1
ATOM 1582 C CA . ILE A 1 187 ? 16.108 11.062 -22.784 1.00 76.75 187 ILE A CA 1
ATOM 1583 C C . ILE A 1 187 ? 16.076 12.408 -23.520 1.00 76.75 187 ILE A C 1
ATOM 1585 O O . ILE A 1 187 ? 16.384 13.444 -22.931 1.00 76.75 187 ILE A O 1
ATOM 1589 N N . LYS A 1 188 ? 15.715 12.418 -24.810 1.00 79.75 188 LYS A N 1
ATOM 1590 C CA . LYS A 1 188 ? 15.585 13.665 -25.578 1.00 79.75 188 LYS A CA 1
ATOM 1591 C C . LYS A 1 188 ? 14.473 14.556 -25.027 1.00 79.75 188 LYS A C 1
ATOM 1593 O O . LYS A 1 188 ? 14.689 15.764 -24.944 1.00 79.75 188 LYS A O 1
ATOM 1598 N N . ASN A 1 189 ? 13.332 13.978 -24.644 1.00 79.75 189 ASN A N 1
ATOM 1599 C CA . ASN A 1 189 ? 12.240 14.716 -24.015 1.00 79.75 189 ASN A CA 1
ATOM 1600 C C . ASN A 1 189 ? 12.707 15.333 -22.683 1.00 79.75 189 ASN A C 1
ATOM 1602 O O . ASN A 1 189 ? 12.667 16.556 -22.539 1.00 79.75 189 ASN A O 1
ATOM 1606 N N . TRP A 1 190 ? 13.297 14.535 -21.785 1.00 80.25 190 TRP A N 1
ATOM 1607 C CA . TRP A 1 190 ? 13.836 15.021 -20.508 1.00 80.25 190 TRP A CA 1
ATOM 1608 C C . TRP A 1 190 ? 14.832 16.163 -20.697 1.00 80.25 190 TRP A C 1
ATOM 1610 O O . TRP A 1 190 ? 14.692 17.216 -20.082 1.00 80.25 190 TRP A O 1
ATOM 1620 N N . LEU A 1 191 ? 15.805 16.008 -21.602 1.00 77.06 191 LEU A N 1
ATOM 1621 C CA . LEU A 1 191 ? 16.766 17.071 -21.895 1.00 77.06 191 LEU A CA 1
ATOM 1622 C C . LEU A 1 191 ? 16.066 18.328 -22.433 1.00 77.06 191 LEU A C 1
ATOM 1624 O O . LEU A 1 191 ? 16.382 19.424 -21.987 1.00 77.06 191 LEU A O 1
ATOM 1628 N N . SER A 1 192 ? 15.087 18.209 -23.332 1.00 74.69 192 SER A N 1
ATOM 1629 C CA . SER A 1 192 ? 14.384 19.380 -23.878 1.00 74.69 192 SER A CA 1
ATOM 1630 C C . SER A 1 192 ? 13.662 20.214 -22.809 1.00 74.69 192 SER A C 1
ATOM 1632 O O . SER A 1 192 ? 13.697 21.443 -22.876 1.00 74.69 192 SER A O 1
ATOM 1634 N N . GLN A 1 193 ? 13.103 19.575 -21.776 1.00 68.81 193 GLN A N 1
ATOM 1635 C CA . GLN A 1 193 ? 12.470 20.266 -20.647 1.00 68.81 193 GLN A CA 1
ATOM 1636 C C . GLN A 1 193 ? 13.487 21.026 -19.775 1.00 68.81 193 GLN A C 1
ATOM 1638 O O . GLN A 1 193 ? 13.170 22.090 -19.238 1.00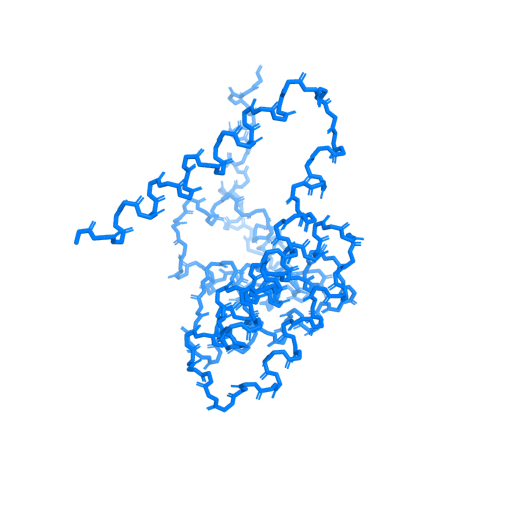 68.81 193 GLN A O 1
ATOM 1643 N N . PHE A 1 194 ? 14.723 20.529 -19.664 1.00 60.88 194 PHE A N 1
ATOM 1644 C CA . PHE A 1 194 ? 15.801 21.214 -18.941 1.00 60.88 194 PHE A CA 1
ATOM 1645 C C . PHE A 1 194 ? 16.311 22.463 -19.677 1.00 60.88 194 PHE A C 1
ATOM 1647 O O . PHE A 1 194 ? 16.588 23.470 -19.033 1.00 60.88 194 PHE A O 1
ATOM 1654 N N . TRP A 1 195 ? 16.401 22.434 -21.012 1.00 55.94 195 TRP A N 1
ATOM 1655 C CA . TRP A 1 195 ? 16.920 23.562 -21.806 1.00 55.94 195 TRP A CA 1
ATOM 1656 C C . TRP A 1 195 ? 15.915 24.705 -22.016 1.00 55.94 195 TRP A C 1
ATOM 1658 O O . TRP A 1 195 ? 16.327 25.812 -22.339 1.00 55.94 195 TRP A O 1
ATOM 1668 N N . ILE A 1 196 ? 14.613 24.470 -21.830 1.00 52.75 196 ILE A N 1
ATOM 1669 C CA . ILE A 1 196 ? 13.579 25.522 -21.910 1.00 52.75 196 ILE A CA 1
ATOM 1670 C C . ILE A 1 196 ? 13.502 26.348 -20.607 1.00 52.75 196 ILE A C 1
ATOM 1672 O O . ILE A 1 196 ? 12.986 27.463 -20.616 1.00 52.75 196 ILE A O 1
ATOM 1676 N N . ASN A 1 197 ? 14.041 25.831 -19.497 1.00 47.75 197 ASN A N 1
ATOM 1677 C CA . ASN A 1 197 ? 13.968 26.446 -18.165 1.00 47.75 197 ASN A CA 1
ATOM 1678 C C . ASN A 1 197 ? 15.309 27.039 -17.668 1.00 47.75 197 ASN A C 1
ATOM 1680 O O . ASN A 1 197 ? 15.449 27.298 -16.472 1.00 47.75 197 ASN A O 1
ATOM 1684 N N . CYS A 1 198 ? 16.290 27.241 -18.556 1.00 42.56 198 CYS A N 1
ATOM 1685 C CA . CYS A 1 198 ? 17.567 27.925 -18.297 1.00 42.56 198 CYS A CA 1
ATOM 1686 C C . CYS A 1 198 ? 17.726 29.113 -19.250 1.00 42.56 198 CYS A C 1
ATOM 1688 O O . CYS A 1 198 ? 18.243 30.156 -18.794 1.00 42.56 198 CYS A O 1
#

Mean predicted aligned error: 10.52 Å

Solvent-accessible surface area (backbone atoms only — not comparable to full-atom values): 10744 Å² total; per-residue (Å²): 120,70,67,64,52,51,54,51,49,53,52,47,51,53,51,47,53,54,60,67,55,68,78,63,75,100,49,77,67,59,58,44,50,53,32,46,56,48,34,54,52,37,53,55,51,37,72,78,42,75,79,47,63,68,49,50,54,53,34,22,56,26,41,25,67,55,65,76,35,31,63,64,16,47,47,54,50,53,53,49,46,68,73,40,56,87,79,51,52,71,68,59,47,44,53,53,32,49,54,46,22,51,41,22,67,74,60,41,97,34,64,67,56,16,48,50,30,42,53,49,27,51,76,70,70,62,67,46,36,66,52,22,46,55,50,13,48,59,27,43,81,66,72,37,35,71,60,13,43,54,25,42,60,57,16,57,79,63,48,56,74,67,62,60,58,70,34,62,69,53,44,55,31,34,50,78,66,64,41,56,83,68,34,51,61,38,54,51,51,57,50,54,62,55,67,76,76,112

InterPro domains:
  IPR011990 Tetratricopeptide-like helical domain superfamily [G3DSA:1.25.40.10] (7-184)
  IPR011990 Tetratricopeptide-like helical domain superfamily [SSF48452] (39-170)
  IPR019734 Tetratricopeptide repeat [PS50005] (129-162)

Nearest PDB structures (foldseek):
  9gaw-assembly1_U  TM=6.804E-01  e=7.069E-03  Homo sapiens
  4abn-assembly2_B  TM=5.771E-01  e=5.542E-03  Mus musculus
  7n61-assembly1_1F  TM=6.873E-01  e=3.523E-02  Chlamydomonas reinhardtii
  8a3y-assembly1_Q  TM=6.294E-01  e=1.311E-01  Homo sapiens
  6gmh-assembly1_Q  TM=5.968E-01  e=1.843E-01  Homo sapiens

Sequence (198 aa):
MKGIKLWNEHKKNGQDIFKMKSKKNDNYDNYRYAFVEYKDYLEECLLENPRDVEKVCQLAIAYFTVYQDGKKSVNVLEEFLKKYSKDLNDDEKAIIYQDLADLYEKDAYDDKMCKYYLTKLIKMGKQSVVVWEVLGEYYLKRKKYKKALECFQEMEKFSDEKEIEDDYNYGITLFYCGYCAYIIPMIKNWLSQFWINC

Radius of gyration: 21.44 Å; Cα contacts (8 Å, |Δi|>4): 174; chains: 1; bounding box: 52×46×50 Å

Organism: NCBI:txid157691

Foldseek 3Di:
DVVVVVVVVVVVVVVVVVVVVVVDDPDPVVVLVVLVVLLVVLVVVCVVVVLPLVSLLSNLVSCCSNPVDLVVSLCSLVVSCVVCVPVDDPVSLLSSLVSNLVSCVPRDDDLPSNLVSLVVCVVSVNDALVSLQSNLVSCVVVVVLVRSQVSLVVSVVHDDPVVSLPDPSNLVSCVSVVVVVVNVVSVVVVVVVVVVVD

pLDDT: mean 81.41, std 19.52, range [26.5, 97.88]